Protein AF-A0A1J3H3X6-F1 (afdb_monomer_lite)

Foldseek 3Di:
DDEAADQEDPDEDEDAEYEAEYAEYPDEYEYAEYEYEYAYHDDAYDYNDYEYHYADDDDDHDDDDDDHDYDDDDDDDDDDDDDDDDDDDDDDDDDPDDDDPDDPDPDDDPPPPDPDPDPDPDPDPPWDKDKDFDWFFPAADQVDRVPGPPTAGAFFFKKWKWADDPPDIFIWIDTAHRRRMDITTRPPDDCVRRNQQRMWMEGDAGHPPDPRGDGDCVCDNHPTRGDDDPDDDDD

Organism: Noccaea caerulescens (NCBI:txid107243)

Radius of gyration: 35.18 Å; chains: 1; bounding box: 81×84×66 Å

Secondary structure (DSSP, 8-state):
-EEEEES-B-S-EEEEEEEEEES-B-S-EEEEE--EEES-B-S-EEESS--EEES-B-S----SS--EE-----PPPPPP---PPPP---PPPPPP----------PPPPP----PPP----------EEEEE-EEEEE--SS-GGG-EEEEE-SS-EEEEEEEETTEEEEEEEE--TTSEEEEE-TT--HHHH-STTEEEEEEEPPTT-S--S---GGGTTT-EEP--------

Structure (mmCIF, N/CA/C/O backbone):
data_AF-A0A1J3H3X6-F1
#
_entry.id   AF-A0A1J3H3X6-F1
#
loop_
_atom_site.group_PDB
_atom_site.id
_atom_site.type_symbol
_atom_site.label_atom_id
_atom_site.label_alt_id
_atom_site.label_comp_id
_atom_site.label_asym_id
_atom_site.label_entity_id
_atom_site.label_seq_id
_atom_site.pdbx_PDB_ins_code
_atom_site.Cartn_x
_atom_site.Cartn_y
_atom_site.Cartn_z
_atom_site.occupancy
_atom_site.B_iso_or_equiv
_atom_site.auth_seq_id
_atom_site.auth_comp_id
_atom_site.auth_asym_id
_atom_site.auth_atom_id
_atom_site.pdbx_PDB_model_num
ATOM 1 N N . SER A 1 1 ? 50.709 -0.608 -14.244 1.00 48.34 1 SER A N 1
ATOM 2 C CA . SER A 1 1 ? 50.579 -1.952 -13.659 1.00 48.34 1 SER A CA 1
ATOM 3 C C . SER A 1 1 ? 49.621 -1.876 -12.488 1.00 48.34 1 SER A C 1
ATOM 5 O O . SER A 1 1 ? 49.938 -1.183 -11.530 1.00 48.34 1 SER A O 1
ATOM 7 N N . GLY A 1 2 ? 48.425 -2.454 -12.612 1.00 52.91 2 GLY A N 1
ATOM 8 C CA . GLY A 1 2 ? 47.445 -2.522 -11.523 1.00 52.91 2 GLY A CA 1
ATOM 9 C C . GLY A 1 2 ? 47.333 -3.954 -11.009 1.00 52.91 2 GLY A C 1
ATOM 10 O O . GLY A 1 2 ? 47.191 -4.872 -11.814 1.00 52.91 2 GLY A O 1
ATOM 11 N N . GLU A 1 3 ? 47.416 -4.143 -9.696 1.00 53.66 3 GLU A N 1
ATOM 12 C CA . GLU A 1 3 ? 47.204 -5.432 -9.035 1.00 53.66 3 GLU A CA 1
ATOM 13 C C . GLU A 1 3 ? 45.848 -5.395 -8.326 1.00 53.66 3 GLU A C 1
ATOM 15 O O . GLU A 1 3 ? 45.557 -4.455 -7.582 1.00 53.66 3 GLU A O 1
ATOM 20 N N . ILE A 1 4 ? 44.989 -6.379 -8.600 1.00 58.84 4 ILE A N 1
ATOM 21 C CA . ILE A 1 4 ? 43.640 -6.444 -8.032 1.00 58.84 4 ILE A CA 1
ATOM 22 C C . ILE A 1 4 ? 43.502 -7.762 -7.275 1.00 58.84 4 ILE A C 1
ATOM 24 O O . ILE A 1 4 ? 43.351 -8.830 -7.870 1.00 58.84 4 ILE A O 1
ATOM 28 N N . SER A 1 5 ? 43.530 -7.663 -5.945 1.00 65.12 5 SER A N 1
ATOM 29 C CA . SER A 1 5 ? 43.351 -8.779 -5.016 1.00 65.12 5 SER A CA 1
ATOM 30 C C . SER A 1 5 ? 42.049 -8.590 -4.235 1.00 65.12 5 SER A C 1
ATOM 32 O O . SER A 1 5 ? 41.884 -7.598 -3.524 1.00 65.12 5 SER A O 1
ATOM 34 N N . SER A 1 6 ? 41.081 -9.494 -4.413 1.00 65.12 6 SER A N 1
ATOM 35 C CA . SER A 1 6 ? 39.779 -9.417 -3.731 1.00 65.12 6 SER A CA 1
ATOM 36 C C . SER A 1 6 ? 39.149 -10.792 -3.531 1.00 65.12 6 SER A C 1
ATOM 38 O O . SER A 1 6 ? 39.113 -11.607 -4.450 1.00 65.12 6 SER A O 1
ATOM 40 N N . SER A 1 7 ? 38.559 -11.039 -2.359 1.00 62.84 7 SER A N 1
ATOM 41 C CA . SER A 1 7 ? 37.881 -12.306 -2.044 1.00 62.84 7 SER A CA 1
ATOM 42 C C . SER A 1 7 ? 36.654 -12.574 -2.926 1.00 62.84 7 SER A C 1
ATOM 44 O O . SER A 1 7 ? 36.308 -13.728 -3.173 1.00 62.84 7 SER A O 1
ATOM 46 N N . THR A 1 8 ? 35.975 -11.533 -3.423 1.00 59.03 8 THR A N 1
ATOM 47 C CA . THR A 1 8 ? 34.832 -11.669 -4.343 1.00 59.03 8 THR A CA 1
ATOM 48 C C . THR A 1 8 ? 34.711 -10.427 -5.219 1.00 59.03 8 THR A C 1
ATOM 50 O O . THR A 1 8 ? 34.610 -9.309 -4.711 1.00 59.03 8 THR A O 1
ATOM 53 N N . ILE A 1 9 ? 34.674 -10.610 -6.538 1.00 61.56 9 ILE A N 1
ATOM 54 C CA . ILE A 1 9 ? 34.481 -9.511 -7.492 1.00 61.56 9 ILE A CA 1
ATOM 55 C C . ILE A 1 9 ? 33.029 -9.536 -7.988 1.00 61.56 9 ILE A C 1
ATOM 57 O O . ILE A 1 9 ? 32.613 -10.463 -8.682 1.00 61.56 9 ILE A O 1
ATOM 61 N N . LEU A 1 10 ? 32.253 -8.515 -7.598 1.00 58.06 10 LEU A N 1
ATOM 62 C CA . LEU A 1 10 ? 30.814 -8.376 -7.890 1.00 58.06 10 LEU A CA 1
ATOM 63 C C . LEU A 1 10 ? 30.487 -7.327 -8.971 1.00 58.06 10 LEU A C 1
ATOM 65 O O . LEU A 1 10 ? 29.317 -7.054 -9.233 1.00 58.06 10 LEU A O 1
ATOM 69 N N . LEU A 1 11 ? 31.499 -6.740 -9.607 1.00 57.25 11 LEU A N 1
ATOM 70 C CA . LEU A 1 11 ? 31.338 -5.736 -10.658 1.00 57.25 11 LEU A CA 1
ATOM 71 C C . LEU A 1 11 ? 32.110 -6.162 -11.906 1.00 57.25 11 LEU A C 1
ATOM 73 O O . LEU A 1 11 ? 33.175 -6.769 -11.807 1.00 57.25 11 LEU A O 1
ATOM 77 N N . SER A 1 12 ? 31.570 -5.829 -13.077 1.00 55.84 12 SER A N 1
ATOM 78 C CA . SER A 1 12 ? 32.240 -6.015 -14.363 1.00 55.84 12 SER A CA 1
ATOM 79 C C . SER A 1 12 ? 33.491 -5.141 -14.413 1.00 55.84 12 SER A C 1
ATOM 81 O O . SER A 1 12 ? 33.394 -3.914 -14.345 1.00 55.84 12 SER A O 1
ATOM 83 N N . LEU A 1 13 ? 34.653 -5.782 -14.514 1.00 60.91 13 LEU A N 1
ATOM 84 C CA . LEU A 1 13 ? 35.953 -5.126 -14.576 1.00 60.91 13 LEU A CA 1
ATOM 85 C C . LEU A 1 13 ? 36.501 -5.208 -16.002 1.00 60.91 13 LEU A C 1
ATOM 87 O O . LEU A 1 13 ? 36.412 -6.241 -16.664 1.00 60.91 13 LEU A O 1
ATOM 91 N N . SER A 1 14 ? 37.087 -4.113 -16.473 1.00 58.12 14 SER A N 1
ATOM 92 C CA . SER A 1 14 ? 37.824 -4.068 -17.734 1.00 58.12 14 SER A CA 1
ATOM 93 C C . SER A 1 14 ? 39.193 -3.483 -17.440 1.00 58.12 14 SER A C 1
ATOM 95 O O . SER A 1 14 ? 39.294 -2.328 -17.030 1.00 58.12 14 SER A O 1
ATOM 97 N N . THR A 1 15 ? 40.237 -4.293 -17.594 1.00 58.31 15 THR A N 1
ATOM 98 C CA . THR A 1 15 ? 41.617 -3.860 -17.356 1.00 58.31 15 THR A CA 1
ATOM 99 C C . THR A 1 15 ? 42.477 -4.158 -18.575 1.00 58.31 15 THR A C 1
ATOM 101 O O . THR A 1 15 ? 42.387 -5.224 -19.184 1.00 58.31 15 THR A O 1
ATOM 104 N N . SER A 1 16 ? 43.298 -3.190 -18.976 1.00 52.94 16 SER A N 1
ATOM 105 C CA . SER A 1 16 ? 44.181 -3.333 -20.134 1.00 52.94 16 SER A CA 1
ATOM 106 C C . SER A 1 16 ? 45.429 -4.156 -19.808 1.00 52.94 16 SER A C 1
ATOM 108 O O . SER A 1 16 ? 45.897 -4.876 -20.689 1.00 52.94 16 SER A O 1
ATOM 110 N N . SER A 1 17 ? 45.925 -4.088 -18.563 1.00 57.00 17 SER A N 1
ATOM 111 C CA . SER A 1 17 ? 47.092 -4.831 -18.062 1.00 57.00 17 SER A CA 1
ATOM 112 C C . SER A 1 17 ? 47.066 -4.972 -16.529 1.00 57.00 17 SER A C 1
ATOM 114 O O . SER A 1 17 ? 46.948 -3.972 -15.812 1.00 57.00 17 SER A O 1
ATOM 116 N N . GLY A 1 18 ? 47.176 -6.197 -16.001 1.00 59.78 18 GLY A N 1
ATOM 117 C CA . GLY A 1 18 ? 47.228 -6.415 -14.547 1.00 59.78 18 GLY A CA 1
ATOM 118 C C . GLY A 1 18 ? 47.116 -7.869 -14.087 1.00 59.78 18 GLY A C 1
ATOM 119 O O . GLY A 1 18 ? 46.710 -8.744 -14.852 1.00 59.78 18 GLY A O 1
ATOM 120 N N . GLU A 1 19 ? 47.468 -8.115 -12.825 1.00 58.47 19 GLU A N 1
ATOM 121 C CA . GLU A 1 19 ? 47.244 -9.401 -12.155 1.00 58.47 19 GLU A CA 1
ATOM 122 C C . GLU A 1 19 ? 45.921 -9.367 -11.383 1.00 58.47 19 GLU A C 1
ATOM 124 O O . GLU A 1 19 ? 45.640 -8.414 -10.648 1.00 58.47 19 GLU A O 1
ATOM 129 N N . VAL A 1 20 ? 45.095 -10.402 -11.570 1.00 60.19 20 VAL A N 1
ATOM 130 C CA . VAL A 1 20 ? 43.800 -10.543 -10.891 1.00 60.19 20 VAL A CA 1
ATOM 131 C C . VAL A 1 20 ? 43.805 -11.827 -10.069 1.00 60.19 20 VAL A C 1
ATOM 133 O O . VAL A 1 20 ? 43.859 -12.930 -10.619 1.00 60.19 20 VAL A O 1
ATOM 136 N N . SER A 1 21 ? 43.719 -11.678 -8.747 1.00 65.94 21 SER A N 1
ATOM 137 C CA . SER A 1 21 ? 43.648 -12.789 -7.794 1.00 65.94 21 SER A CA 1
ATOM 138 C C . SER A 1 21 ? 42.326 -12.733 -7.030 1.00 65.94 21 SER A C 1
ATOM 140 O O . SER A 1 21 ? 42.050 -11.761 -6.319 1.00 65.94 21 SER A O 1
ATOM 142 N N . SER A 1 22 ? 41.467 -13.745 -7.205 1.00 67.38 22 SER A N 1
ATOM 143 C CA . SER A 1 22 ? 40.165 -13.777 -6.526 1.00 67.38 22 SER A CA 1
ATOM 144 C C . SER A 1 22 ? 39.647 -15.177 -6.231 1.00 67.38 22 SER A C 1
ATOM 146 O O . SER A 1 22 ? 39.717 -16.065 -7.072 1.00 67.38 22 SER A O 1
ATOM 148 N N . SER A 1 23 ? 39.036 -15.379 -5.062 1.00 63.19 23 SER A N 1
ATOM 149 C CA . SER A 1 23 ? 38.451 -16.673 -4.684 1.00 63.19 23 SER A CA 1
ATOM 150 C C . SER A 1 23 ? 37.190 -17.022 -5.486 1.00 63.19 23 SER A C 1
ATOM 152 O O . SER A 1 23 ? 36.890 -18.201 -5.668 1.00 63.19 23 SER A O 1
ATOM 154 N N . SER A 1 24 ? 36.432 -16.032 -5.970 1.00 55.66 24 SER A N 1
ATOM 155 C CA . SER A 1 24 ? 35.198 -16.260 -6.739 1.00 55.66 24 SER A CA 1
ATOM 156 C C . SER A 1 24 ? 34.936 -15.135 -7.742 1.00 55.66 24 SER A C 1
ATOM 158 O O . SER A 1 24 ? 34.738 -13.978 -7.356 1.00 55.66 24 SER A O 1
ATOM 160 N N . LEU A 1 25 ? 34.881 -15.493 -9.028 1.00 62.09 25 LEU A N 1
ATOM 161 C CA . LEU A 1 25 ? 34.544 -14.599 -10.139 1.00 62.09 25 LEU A CA 1
ATOM 162 C C . LEU A 1 25 ? 33.115 -14.876 -10.620 1.00 62.09 25 LEU A C 1
ATOM 164 O O . LEU A 1 25 ? 32.829 -15.883 -11.272 1.00 62.09 25 LEU A O 1
ATOM 168 N N . LEU A 1 26 ? 32.217 -13.956 -10.262 1.00 59.88 26 LEU A N 1
ATOM 169 C CA . LEU A 1 26 ? 30.771 -14.040 -10.494 1.00 59.88 26 LEU A CA 1
ATOM 170 C C . LEU A 1 26 ? 30.276 -13.115 -11.613 1.00 59.88 26 LEU A C 1
ATOM 172 O O . LEU A 1 26 ? 29.065 -13.013 -11.791 1.00 59.88 26 LEU A O 1
ATOM 176 N N . LEU A 1 27 ? 31.166 -12.432 -12.348 1.00 65.38 27 LEU A N 1
ATOM 177 C CA . LEU A 1 27 ? 30.851 -11.542 -13.482 1.00 65.38 27 LEU A CA 1
ATOM 178 C C . LEU A 1 27 ? 31.849 -11.731 -14.642 1.00 65.38 27 LEU A C 1
ATOM 180 O O . LEU A 1 27 ? 32.952 -12.224 -14.400 1.00 65.38 27 LEU A O 1
ATOM 184 N N . PRO A 1 28 ? 31.487 -11.358 -15.891 1.00 58.84 28 PRO A N 1
ATOM 185 C CA . PRO A 1 28 ? 32.408 -11.404 -17.024 1.00 58.84 28 PRO A CA 1
ATOM 186 C C . PRO A 1 28 ? 33.582 -10.438 -16.819 1.00 58.84 28 PRO A C 1
ATOM 188 O O . PRO A 1 28 ? 33.394 -9.296 -16.388 1.00 58.84 28 PRO A O 1
ATOM 191 N N . LEU A 1 29 ? 34.786 -10.907 -17.144 1.00 61.81 29 LEU A N 1
ATOM 192 C CA . LEU A 1 29 ? 36.041 -10.166 -17.029 1.00 61.81 29 LEU A CA 1
ATOM 193 C C . LEU A 1 29 ? 36.743 -10.154 -18.393 1.00 61.81 29 LEU A C 1
ATOM 195 O O . LEU A 1 29 ? 36.919 -11.208 -19.012 1.00 61.81 29 LEU A O 1
ATOM 199 N N . THR A 1 30 ? 37.147 -8.961 -18.833 1.00 58.88 30 THR A N 1
ATOM 200 C CA . THR A 1 30 ? 37.862 -8.746 -20.099 1.00 58.88 30 THR A CA 1
ATOM 201 C C . THR A 1 30 ? 39.238 -8.159 -19.804 1.00 58.88 30 THR A C 1
ATOM 203 O O . THR A 1 30 ? 39.330 -7.051 -19.262 1.00 58.88 30 THR A O 1
ATOM 206 N N . THR A 1 31 ? 40.293 -8.884 -20.181 1.00 59.50 31 THR A N 1
ATOM 207 C CA . THR A 1 31 ? 41.689 -8.474 -19.953 1.00 59.50 31 THR A CA 1
ATOM 208 C C . THR A 1 31 ? 42.524 -8.698 -21.211 1.00 59.50 31 THR A C 1
ATOM 210 O O . THR A 1 31 ? 42.443 -9.765 -21.809 1.00 59.50 31 THR A O 1
ATOM 213 N N . SER A 1 32 ? 43.341 -7.719 -21.625 1.00 54.59 32 SER A N 1
ATOM 214 C CA . SER A 1 32 ? 44.165 -7.873 -22.842 1.00 54.59 32 SER A CA 1
ATOM 215 C C . SER A 1 32 ? 45.478 -8.640 -22.594 1.00 54.59 32 SER A C 1
ATOM 217 O O . SER A 1 32 ? 45.895 -9.462 -23.414 1.00 54.59 32 SER A O 1
ATOM 219 N N . THR A 1 33 ? 46.105 -8.401 -21.436 1.00 55.69 33 THR A N 1
ATOM 220 C CA . THR A 1 33 ? 47.372 -9.008 -21.001 1.00 55.69 33 THR A CA 1
ATOM 221 C C . THR A 1 33 ? 47.378 -9.158 -19.472 1.00 55.69 33 THR A C 1
ATOM 223 O O . THR A 1 33 ? 47.186 -8.175 -18.754 1.00 55.69 33 THR A O 1
ATOM 226 N N . GLY A 1 34 ? 47.554 -10.372 -18.935 1.00 58.72 34 GLY A N 1
ATOM 227 C CA . GLY A 1 34 ? 47.602 -10.553 -17.475 1.00 58.72 34 GLY A CA 1
ATOM 228 C C . GLY A 1 34 ? 47.487 -11.992 -16.973 1.00 58.72 34 GLY A C 1
ATOM 229 O O . GLY A 1 34 ? 47.085 -12.892 -17.710 1.00 58.72 34 GLY A O 1
ATOM 230 N N . LYS A 1 35 ? 47.838 -12.200 -15.700 1.00 58.50 35 LYS A N 1
ATOM 231 C CA . LYS A 1 35 ? 47.715 -13.484 -14.995 1.00 58.50 35 LYS A CA 1
ATOM 232 C C . LYS A 1 35 ? 46.437 -13.492 -14.161 1.00 58.50 35 LYS A C 1
ATOM 234 O O . LYS A 1 35 ? 46.188 -12.550 -13.404 1.00 58.50 35 LYS A O 1
ATOM 239 N N . VAL A 1 36 ? 45.626 -14.541 -14.304 1.00 58.59 36 VAL A N 1
ATOM 240 C CA . VAL A 1 36 ? 44.363 -14.691 -13.563 1.00 58.59 36 VAL A CA 1
ATOM 241 C C . VAL A 1 36 ? 44.412 -15.964 -12.726 1.00 58.59 36 VAL A C 1
ATOM 243 O O . VAL A 1 36 ? 44.569 -17.064 -13.259 1.00 58.59 36 VAL A O 1
ATOM 246 N N . SER A 1 37 ? 44.274 -15.810 -11.409 1.00 60.03 37 SER A N 1
ATOM 247 C CA . SER A 1 37 ? 44.245 -16.917 -10.449 1.00 60.03 37 SER A CA 1
ATOM 248 C C . SER A 1 37 ? 42.910 -16.916 -9.709 1.00 60.03 37 SER A C 1
ATOM 250 O O . SER A 1 37 ? 42.596 -15.956 -8.997 1.00 60.03 37 SER A O 1
ATOM 252 N N . SER A 1 38 ? 42.094 -17.959 -9.904 1.00 61.81 38 SER A N 1
ATOM 253 C CA . SER A 1 38 ? 40.788 -18.052 -9.242 1.00 61.81 38 SER A CA 1
ATOM 254 C C . SER A 1 38 ? 40.311 -19.471 -8.956 1.00 61.81 38 SER A C 1
ATOM 256 O O . SER A 1 38 ? 40.446 -20.369 -9.778 1.00 61.81 38 SER A O 1
ATOM 258 N N . THR A 1 39 ? 39.689 -19.681 -7.795 1.00 59.53 39 THR A N 1
ATOM 259 C CA . THR A 1 39 ? 39.173 -20.996 -7.378 1.00 59.53 39 THR A CA 1
ATOM 260 C C . THR A 1 39 ? 37.897 -21.396 -8.133 1.00 59.53 39 THR A C 1
ATOM 262 O O . THR A 1 39 ? 37.630 -22.585 -8.334 1.00 59.53 39 THR A O 1
ATOM 265 N N . THR A 1 40 ? 37.082 -20.425 -8.562 1.00 53.50 40 THR A N 1
ATOM 266 C CA . THR A 1 40 ? 35.784 -20.663 -9.216 1.00 53.50 40 THR A CA 1
ATOM 267 C C . THR A 1 40 ? 35.442 -19.530 -10.184 1.00 53.50 40 THR A C 1
ATOM 269 O O . THR A 1 40 ? 35.284 -18.379 -9.769 1.00 53.50 40 THR A O 1
ATOM 272 N N . ILE A 1 41 ? 35.277 -19.871 -11.466 1.00 59.78 41 ILE A N 1
ATOM 273 C CA . ILE A 1 41 ? 34.860 -18.950 -12.533 1.00 59.78 41 ILE A CA 1
ATOM 274 C C . ILE A 1 41 ? 33.487 -19.397 -13.044 1.00 59.78 41 ILE A C 1
ATOM 276 O O . ILE A 1 41 ? 33.349 -20.503 -13.568 1.00 59.78 41 ILE A O 1
ATOM 280 N N . LEU A 1 42 ? 32.466 -18.549 -12.887 1.00 55.34 42 LEU A N 1
ATOM 281 C CA . LEU A 1 42 ? 31.074 -18.891 -13.226 1.00 55.34 42 LEU A CA 1
ATOM 282 C C . LEU A 1 42 ? 30.549 -18.229 -14.510 1.00 55.34 42 LEU A C 1
ATOM 284 O O . LEU A 1 42 ? 29.433 -18.525 -14.930 1.00 55.34 42 LEU A O 1
ATOM 288 N N . LEU A 1 43 ? 31.326 -17.348 -15.147 1.00 57.88 43 LEU A N 1
ATOM 289 C CA . LEU A 1 43 ? 30.906 -16.567 -16.318 1.00 57.88 43 LEU A CA 1
ATOM 290 C C . LEU A 1 43 ? 32.001 -16.489 -17.391 1.00 57.88 43 LEU A C 1
ATOM 292 O O . LEU A 1 43 ? 33.163 -16.768 -17.090 1.00 57.88 43 LEU A O 1
ATOM 296 N N . PRO A 1 44 ? 31.644 -16.141 -18.647 1.00 54.06 44 PRO A N 1
ATOM 297 C CA . PRO A 1 44 ? 32.584 -16.126 -19.761 1.00 54.06 44 PRO A CA 1
ATOM 298 C C . PRO A 1 44 ? 33.730 -15.141 -19.514 1.00 54.06 44 PRO A C 1
ATOM 300 O O . PRO A 1 44 ? 33.515 -13.973 -19.183 1.00 54.06 44 PRO A O 1
ATOM 303 N N . PHE A 1 45 ? 34.948 -15.636 -19.703 1.00 57.75 45 PHE A N 1
ATOM 304 C CA . PHE A 1 45 ? 36.190 -14.879 -19.634 1.00 57.75 45 PHE A CA 1
ATOM 305 C C . PHE A 1 45 ? 36.763 -14.738 -21.048 1.00 57.75 45 PHE A C 1
ATOM 307 O O . PHE A 1 45 ? 36.771 -15.704 -21.811 1.00 57.75 45 PHE A O 1
ATOM 314 N N . SER A 1 46 ? 37.224 -13.544 -21.419 1.00 52.12 46 SER A N 1
ATOM 315 C CA . SER A 1 46 ? 37.881 -13.300 -22.709 1.00 52.12 46 SER A CA 1
ATOM 316 C C . SER A 1 46 ? 39.231 -12.636 -22.476 1.00 52.12 46 SER A C 1
ATOM 318 O O . SER A 1 46 ? 39.299 -11.531 -21.934 1.00 52.12 46 SER A O 1
ATOM 320 N N . SER A 1 47 ? 40.298 -13.324 -22.887 1.00 54.81 47 SER A N 1
ATOM 321 C CA . SER A 1 47 ? 41.671 -12.826 -22.826 1.00 54.81 47 SER A CA 1
ATOM 322 C C . SER A 1 47 ? 42.393 -13.061 -24.143 1.00 54.81 47 SER A C 1
ATOM 324 O O . SER A 1 47 ? 42.248 -14.122 -24.748 1.00 54.81 47 SER A O 1
ATOM 326 N N . SER A 1 48 ? 43.163 -12.062 -24.580 1.00 49.72 48 SER A N 1
ATOM 327 C CA . SER A 1 48 ? 43.988 -12.139 -25.790 1.00 49.72 48 SER A CA 1
ATOM 328 C C . SER A 1 48 ? 45.378 -12.732 -25.548 1.00 49.72 48 SER A C 1
ATOM 330 O O . SER A 1 48 ? 45.981 -13.216 -26.499 1.00 49.72 48 SER A O 1
ATOM 332 N N . SER A 1 49 ? 45.896 -12.708 -24.312 1.00 53.16 49 SER A N 1
ATOM 333 C CA . SER A 1 49 ? 47.154 -13.376 -23.930 1.00 53.16 49 SER A CA 1
ATOM 334 C C . SER A 1 49 ? 47.338 -13.402 -22.402 1.00 53.16 49 SER A C 1
ATOM 336 O O . SER A 1 49 ? 47.230 -12.370 -21.738 1.00 53.16 49 SER A O 1
ATOM 338 N N . GLY A 1 50 ? 47.601 -14.578 -21.818 1.00 53.62 50 GLY A N 1
ATOM 339 C CA . GLY A 1 50 ? 47.818 -14.717 -20.371 1.00 53.62 50 GLY A CA 1
ATOM 340 C C . GLY A 1 50 ? 47.770 -16.156 -19.849 1.00 53.62 50 GLY A C 1
ATOM 341 O O . GLY A 1 50 ? 47.295 -17.060 -20.535 1.00 53.62 50 GLY A O 1
ATOM 342 N N . GLU A 1 51 ? 48.262 -16.364 -18.626 1.00 54.75 51 GLU A N 1
ATOM 343 C CA . GLU A 1 51 ? 48.161 -17.640 -17.903 1.00 54.75 51 GLU A CA 1
ATOM 344 C C . GLU A 1 51 ? 46.934 -17.638 -16.982 1.00 54.75 51 GLU A C 1
ATOM 346 O O . GLU A 1 51 ? 46.730 -16.704 -16.198 1.00 54.75 51 GLU A O 1
ATOM 351 N N . ILE A 1 52 ? 46.130 -18.701 -17.065 1.00 57.03 52 ILE A N 1
ATOM 352 C CA . ILE A 1 52 ? 44.925 -18.896 -16.255 1.00 57.03 52 ILE A CA 1
ATOM 353 C C . ILE A 1 52 ? 45.145 -20.126 -15.374 1.00 57.03 52 ILE A C 1
ATOM 355 O O . ILE A 1 52 ? 45.379 -21.221 -15.887 1.00 57.03 52 ILE A O 1
ATOM 359 N N . SER A 1 53 ? 45.053 -19.954 -14.056 1.00 54.28 53 SER A N 1
ATOM 360 C CA . SER A 1 53 ? 45.098 -21.054 -13.087 1.00 54.28 53 SER A CA 1
ATOM 361 C C . SER A 1 53 ? 43.767 -21.109 -12.342 1.00 54.28 53 SER A C 1
ATOM 363 O O . SER A 1 53 ? 43.385 -20.147 -11.666 1.00 54.28 53 SER A O 1
ATOM 365 N N . SER A 1 54 ? 43.003 -22.192 -12.516 1.00 57.38 54 SER A N 1
ATOM 366 C CA . SER A 1 54 ? 41.694 -22.339 -11.869 1.00 57.38 54 SER A CA 1
ATOM 367 C C . SER A 1 54 ? 41.337 -23.777 -11.523 1.00 57.38 54 SER A C 1
ATOM 369 O O . SER A 1 54 ? 41.582 -24.692 -12.304 1.00 57.38 54 SER A O 1
ATOM 371 N N . SER A 1 55 ? 40.700 -23.960 -10.362 1.00 52.38 55 SER A N 1
ATOM 372 C CA . SER A 1 55 ? 40.295 -25.279 -9.851 1.00 52.38 55 SER A CA 1
ATOM 373 C C . SER A 1 55 ? 38.958 -25.775 -10.416 1.00 52.38 55 SER A C 1
ATOM 375 O O . SER A 1 55 ? 38.701 -26.974 -10.395 1.00 52.38 55 SER A O 1
ATOM 377 N N . SER A 1 56 ? 38.105 -24.874 -10.926 1.00 47.56 56 SER A N 1
ATOM 378 C CA . SER A 1 56 ? 36.766 -25.209 -11.442 1.00 47.56 56 SER A CA 1
ATOM 379 C C . SER A 1 56 ? 36.389 -24.290 -12.616 1.00 47.56 56 SER A C 1
ATOM 381 O O . SER A 1 56 ? 36.169 -23.095 -12.413 1.00 47.56 56 SER A O 1
ATOM 383 N N . LEU A 1 57 ? 36.306 -24.838 -13.833 1.00 54.84 57 LEU A N 1
ATOM 384 C CA . LEU A 1 57 ? 35.836 -24.155 -15.050 1.00 54.84 57 LEU A CA 1
ATOM 385 C C . LEU A 1 57 ? 34.524 -24.803 -15.508 1.00 54.84 57 LEU A C 1
ATOM 387 O O . LEU A 1 57 ? 34.497 -26.009 -15.740 1.00 54.84 57 LEU A O 1
ATOM 391 N N . LEU A 1 58 ? 33.445 -24.024 -15.640 1.00 48.41 58 LEU A N 1
ATOM 392 C CA . LEU A 1 58 ? 32.126 -24.551 -16.033 1.00 48.41 58 LEU A CA 1
ATOM 393 C C . LEU A 1 58 ? 31.659 -24.175 -17.450 1.00 48.41 58 LEU A C 1
ATOM 395 O O . LEU A 1 58 ? 30.586 -24.621 -17.848 1.00 48.41 58 LEU A O 1
ATOM 399 N N . LEU A 1 59 ? 32.430 -23.423 -18.245 1.00 51.25 59 LEU A N 1
ATOM 400 C CA . LEU A 1 59 ? 32.046 -23.089 -19.626 1.00 51.25 59 LEU A CA 1
ATOM 401 C C . LEU A 1 59 ? 33.205 -23.179 -20.632 1.00 51.25 59 LEU A C 1
ATOM 403 O O . LEU A 1 59 ? 34.366 -22.956 -20.294 1.00 51.25 59 LEU A O 1
ATOM 407 N N . GLN A 1 60 ? 32.845 -23.481 -21.885 1.00 47.38 60 GLN A N 1
ATOM 408 C CA . GLN A 1 60 ? 33.735 -23.546 -23.049 1.00 47.38 60 GLN A CA 1
ATOM 409 C C . GLN A 1 60 ? 34.335 -22.173 -23.383 1.00 47.38 60 GLN A C 1
ATOM 411 O O . GLN A 1 60 ? 33.618 -21.176 -23.478 1.00 47.38 60 GLN A O 1
ATOM 416 N N . LEU A 1 61 ? 35.653 -22.148 -23.599 1.00 49.00 61 LEU A N 1
ATOM 417 C CA . LEU A 1 61 ? 36.445 -20.951 -23.876 1.00 49.00 61 LEU A CA 1
ATOM 418 C C . LEU A 1 61 ? 37.009 -21.005 -25.311 1.00 49.00 61 LEU A C 1
ATOM 420 O O . LEU A 1 61 ? 37.670 -21.987 -25.649 1.00 49.00 61 LEU A O 1
ATOM 424 N N . PRO A 1 62 ? 36.834 -19.973 -26.155 1.00 41.91 62 PRO A N 1
ATOM 425 C CA . PRO A 1 62 ? 37.633 -19.818 -27.366 1.00 41.91 62 PRO A CA 1
ATOM 426 C C . PRO A 1 62 ? 38.998 -19.233 -26.973 1.00 41.91 62 PRO A C 1
ATOM 428 O O . PRO A 1 62 ? 39.082 -18.077 -26.568 1.00 41.91 62 PRO A O 1
ATOM 431 N N . THR A 1 63 ? 40.068 -20.032 -27.023 1.00 42.19 63 THR A N 1
ATOM 432 C CA . THR A 1 63 ? 41.430 -19.563 -26.698 1.00 42.19 63 THR A CA 1
ATOM 433 C C . THR A 1 63 ? 42.350 -19.736 -27.901 1.00 42.19 63 THR A C 1
ATOM 435 O O . THR A 1 63 ? 42.534 -20.846 -28.393 1.00 42.19 63 THR A O 1
ATOM 438 N N . THR A 1 64 ? 42.951 -18.638 -28.352 1.00 46.38 64 THR A N 1
ATOM 439 C CA . THR A 1 64 ? 43.995 -18.617 -29.379 1.00 46.38 64 THR A CA 1
ATOM 440 C C . THR A 1 64 ? 45.314 -18.412 -28.636 1.00 46.38 64 THR A C 1
ATOM 442 O O . THR A 1 64 ? 45.652 -17.290 -28.293 1.00 46.38 64 THR A O 1
ATOM 445 N N . THR A 1 65 ? 46.027 -19.493 -28.314 1.00 46.03 65 THR A N 1
ATOM 446 C CA . THR A 1 65 ? 47.386 -19.473 -27.721 1.00 46.03 65 THR A CA 1
ATOM 447 C C . THR A 1 65 ? 47.472 -19.165 -26.211 1.00 46.03 65 THR A C 1
ATOM 449 O O . THR A 1 65 ? 47.702 -18.036 -25.788 1.00 46.03 65 THR A O 1
ATOM 452 N N . GLY A 1 66 ? 47.386 -20.208 -25.374 1.00 49.09 66 GLY A N 1
ATOM 453 C CA . GLY A 1 66 ? 47.723 -20.154 -23.942 1.00 49.09 66 GLY A CA 1
ATOM 454 C C . GLY A 1 66 ? 47.778 -21.549 -23.307 1.00 49.09 66 GLY A C 1
ATOM 455 O O . GLY A 1 66 ? 47.002 -22.427 -23.683 1.00 49.09 66 GLY A O 1
ATOM 456 N N . LYS A 1 67 ? 48.712 -21.782 -22.371 1.00 41.88 67 LYS A N 1
ATOM 457 C CA . LYS A 1 67 ? 48.824 -23.048 -21.623 1.00 41.88 67 LYS A CA 1
ATOM 458 C C . LYS A 1 67 ? 47.785 -23.070 -20.497 1.00 41.88 67 LYS A C 1
ATOM 460 O O . LYS A 1 67 ? 47.779 -22.182 -19.650 1.00 41.88 67 LYS A O 1
ATOM 465 N N . ILE A 1 68 ? 46.924 -24.086 -20.492 1.00 49.00 68 ILE A N 1
ATOM 466 C CA . ILE A 1 68 ? 45.880 -24.298 -19.481 1.00 49.00 68 ILE A CA 1
ATOM 467 C C . ILE A 1 68 ? 46.309 -25.480 -18.606 1.00 49.00 68 ILE A C 1
ATOM 469 O O . ILE A 1 68 ? 46.416 -26.599 -19.104 1.00 49.00 68 ILE A O 1
ATOM 473 N N . SER A 1 69 ? 46.523 -25.251 -17.310 1.00 43.94 69 SER A N 1
ATOM 474 C CA . SER A 1 69 ? 46.727 -26.323 -16.326 1.00 43.94 69 SER A CA 1
ATOM 475 C C . SER A 1 69 ? 45.431 -26.516 -15.540 1.00 43.94 69 SER A C 1
ATOM 477 O O . SER A 1 69 ? 45.075 -25.678 -14.717 1.00 43.94 69 SER A O 1
ATOM 479 N N . THR A 1 70 ? 44.699 -27.596 -15.818 1.00 41.19 70 THR A N 1
ATOM 480 C CA . THR A 1 70 ? 43.452 -27.959 -15.121 1.00 41.19 70 THR A CA 1
ATOM 481 C C . THR A 1 70 ? 43.638 -29.288 -14.394 1.00 41.19 70 THR A C 1
ATOM 483 O O . THR A 1 70 ? 43.964 -30.299 -15.008 1.00 41.19 70 THR A O 1
ATOM 486 N N . THR A 1 71 ? 43.432 -29.299 -13.075 1.00 43.09 71 THR A N 1
ATOM 487 C CA . THR A 1 71 ? 43.438 -30.527 -12.264 1.00 43.09 71 THR A CA 1
ATOM 488 C C . THR A 1 71 ? 41.993 -30.972 -12.054 1.00 43.09 71 THR A C 1
ATOM 490 O O . THR A 1 71 ? 41.318 -30.515 -11.135 1.00 43.09 71 THR A O 1
ATOM 493 N N . THR A 1 72 ? 41.481 -31.830 -12.937 1.00 38.66 72 THR A N 1
ATOM 494 C CA . THR A 1 72 ? 40.127 -32.395 -12.828 1.00 38.66 72 THR A CA 1
ATOM 495 C C . THR A 1 72 ? 40.110 -33.532 -11.804 1.00 38.66 72 THR A C 1
ATOM 497 O O . THR A 1 72 ? 40.629 -34.613 -12.071 1.00 38.66 72 THR A O 1
ATOM 500 N N . ILE A 1 73 ? 39.482 -33.325 -10.641 1.00 44.91 73 ILE A N 1
ATOM 501 C CA . ILE A 1 73 ? 39.125 -34.425 -9.731 1.00 44.91 73 ILE A CA 1
ATOM 502 C C . ILE A 1 73 ? 37.782 -35.003 -10.196 1.00 44.91 73 ILE A C 1
ATOM 504 O O . ILE A 1 73 ? 36.727 -34.391 -10.031 1.00 44.91 73 ILE A O 1
ATOM 508 N N . LEU A 1 74 ? 37.837 -36.178 -10.825 1.00 37.78 74 LEU A N 1
ATOM 509 C CA . LEU A 1 74 ? 36.682 -36.932 -11.308 1.00 37.78 74 LEU A CA 1
ATOM 510 C C . LEU A 1 74 ? 35.922 -37.526 -10.107 1.00 37.78 74 LEU A C 1
ATOM 512 O O . LEU A 1 74 ? 36.457 -38.360 -9.380 1.00 37.78 74 LEU A O 1
ATOM 516 N N . SER A 1 75 ? 34.679 -37.095 -9.878 1.00 36.47 75 SER A N 1
ATOM 517 C CA . SER A 1 75 ? 33.795 -37.740 -8.896 1.00 36.47 75 SER A CA 1
ATOM 518 C C . SER A 1 75 ? 33.285 -39.082 -9.447 1.00 36.47 75 SER A C 1
ATOM 520 O O . SER A 1 75 ? 32.882 -39.126 -10.612 1.00 36.47 75 SER A O 1
ATOM 522 N N . PRO A 1 76 ? 33.284 -40.172 -8.657 1.00 50.44 76 PRO A N 1
ATOM 523 C CA . PRO A 1 76 ? 32.809 -41.476 -9.115 1.00 50.44 76 PRO A CA 1
ATOM 524 C C . PRO A 1 76 ? 31.277 -41.498 -9.313 1.00 50.44 76 PRO A C 1
ATOM 526 O O . PRO A 1 76 ? 30.558 -40.725 -8.671 1.00 50.44 76 PRO A O 1
ATOM 529 N N . PRO A 1 77 ? 30.759 -42.371 -10.198 1.00 49.88 77 PRO A N 1
ATOM 530 C CA . PRO A 1 77 ? 29.336 -42.433 -10.526 1.00 49.88 77 PRO A CA 1
ATOM 531 C C . PRO A 1 77 ? 28.481 -42.948 -9.350 1.00 49.88 77 PRO A C 1
ATOM 533 O O . PRO A 1 77 ? 28.958 -43.755 -8.548 1.00 49.88 77 PRO A O 1
ATOM 536 N N . PRO A 1 78 ? 27.207 -42.515 -9.239 1.00 54.47 78 PRO A N 1
ATOM 537 C CA . PRO A 1 78 ? 26.319 -42.956 -8.169 1.00 54.47 78 PRO A CA 1
ATOM 538 C C . PRO A 1 78 ? 25.960 -44.448 -8.313 1.00 54.47 78 PRO A C 1
ATOM 540 O O . PRO A 1 78 ? 25.780 -44.929 -9.436 1.00 54.47 78 PRO A O 1
ATOM 543 N N . PRO A 1 79 ? 25.820 -45.186 -7.196 1.00 59.22 79 PRO A N 1
ATOM 544 C CA . PRO A 1 79 ? 25.527 -46.614 -7.225 1.00 59.22 79 PRO A CA 1
ATOM 545 C C . PRO A 1 79 ? 24.121 -46.906 -7.788 1.00 59.22 79 PRO A C 1
ATOM 547 O O . PRO A 1 79 ? 23.198 -46.102 -7.608 1.00 59.22 79 PRO A O 1
ATOM 550 N N . PRO A 1 80 ? 23.929 -48.059 -8.457 1.00 47.84 80 PRO A N 1
ATOM 551 C CA . PRO A 1 80 ? 22.636 -48.454 -9.008 1.00 47.84 80 PRO A CA 1
ATOM 552 C C . PRO A 1 80 ? 21.590 -48.646 -7.900 1.00 47.84 80 PRO A C 1
ATOM 554 O O . PRO A 1 80 ? 21.879 -49.174 -6.827 1.00 47.84 80 PRO A O 1
ATOM 557 N N . LYS A 1 81 ? 20.349 -48.214 -8.163 1.00 47.41 81 LYS A N 1
ATOM 558 C CA . LYS A 1 81 ? 19.224 -48.387 -7.235 1.00 47.41 81 LYS A CA 1
ATOM 559 C C . LYS A 1 81 ? 18.837 -49.864 -7.153 1.00 47.41 81 LYS A C 1
ATOM 561 O O . LYS A 1 81 ? 18.239 -50.400 -8.082 1.00 47.41 81 LYS A O 1
ATOM 566 N N . THR A 1 82 ? 19.137 -50.495 -6.024 1.00 44.59 82 THR A N 1
ATOM 567 C CA . THR A 1 82 ? 18.622 -51.821 -5.670 1.00 44.59 82 THR A CA 1
ATOM 568 C C . THR A 1 82 ? 17.142 -51.699 -5.318 1.00 44.59 82 THR A C 1
ATOM 570 O O . THR A 1 82 ? 16.786 -51.090 -4.311 1.00 44.59 82 THR A O 1
ATOM 573 N N . TYR A 1 83 ? 16.268 -52.261 -6.150 1.00 54.50 83 TYR A N 1
ATOM 574 C CA . TYR A 1 83 ? 14.857 -52.421 -5.813 1.00 54.50 83 TYR A CA 1
ATOM 575 C C . TYR A 1 83 ? 14.705 -53.658 -4.925 1.00 54.50 83 TYR A C 1
ATOM 577 O O . TYR A 1 83 ? 14.971 -54.777 -5.360 1.00 54.50 83 TYR A O 1
ATOM 585 N N . SER A 1 84 ? 14.313 -53.454 -3.668 1.00 56.09 84 SER A N 1
ATOM 586 C CA . SER A 1 84 ? 13.988 -54.537 -2.738 1.00 56.09 84 SER A CA 1
ATOM 587 C C . SER A 1 84 ? 12.758 -55.310 -3.237 1.00 56.09 84 SER A C 1
ATOM 589 O O . SER A 1 84 ? 11.812 -54.673 -3.714 1.00 56.09 84 SER A O 1
ATOM 591 N N . PRO A 1 85 ? 12.714 -56.649 -3.112 1.00 65.62 85 PRO A N 1
ATOM 592 C CA . PRO A 1 85 ? 11.521 -57.415 -3.455 1.00 65.62 85 PRO A CA 1
ATOM 593 C C . PRO A 1 85 ? 10.339 -57.013 -2.552 1.00 65.62 85 PRO A C 1
ATOM 595 O O . PRO A 1 85 ? 10.551 -56.600 -1.406 1.00 65.62 85 PRO A O 1
ATOM 598 N N . PRO A 1 86 ? 9.093 -57.106 -3.049 1.00 57.94 86 PRO A N 1
ATOM 599 C CA . PRO A 1 86 ? 7.913 -56.689 -2.303 1.00 57.94 86 PRO A CA 1
ATOM 600 C C . PRO A 1 86 ? 7.767 -57.532 -1.034 1.00 57.94 86 PRO A C 1
ATOM 602 O O . PRO A 1 86 ? 7.679 -58.758 -1.090 1.00 57.94 86 PRO A O 1
ATOM 605 N N . TYR A 1 87 ? 7.746 -56.865 0.121 1.00 49.62 87 TYR A N 1
ATOM 606 C CA . TYR A 1 87 ? 7.487 -57.526 1.392 1.00 49.62 87 TYR A CA 1
ATOM 607 C C . TYR A 1 87 ? 6.016 -57.957 1.424 1.00 49.62 87 TYR A C 1
ATOM 609 O O . TYR A 1 87 ? 5.109 -57.135 1.290 1.00 49.62 87 TYR A O 1
ATOM 617 N N . TYR A 1 88 ? 5.766 -59.255 1.579 1.00 61.16 88 TYR A N 1
ATOM 618 C CA . TYR A 1 88 ? 4.419 -59.759 1.818 1.00 61.16 88 TYR A CA 1
ATOM 619 C C . TYR A 1 88 ? 4.191 -59.803 3.328 1.00 61.16 88 TYR A C 1
ATOM 621 O O . TYR A 1 88 ? 4.653 -60.711 4.019 1.00 61.16 88 TYR A O 1
ATOM 629 N N . TYR A 1 89 ? 3.533 -58.774 3.858 1.00 64.44 89 TYR A N 1
ATOM 630 C CA . TYR A 1 89 ? 3.163 -58.723 5.269 1.00 64.44 89 TYR A CA 1
ATOM 631 C C . TYR A 1 89 ? 1.900 -59.550 5.495 1.00 64.44 89 TYR A C 1
ATOM 633 O O . TYR A 1 89 ? 0.802 -59.142 5.120 1.00 64.44 89 TYR A O 1
ATOM 641 N N . SER A 1 90 ? 2.065 -60.722 6.106 1.00 61.97 90 SER A N 1
ATOM 642 C CA . SER A 1 90 ? 0.939 -61.507 6.610 1.00 61.97 90 SER A CA 1
ATOM 643 C C . SER A 1 90 ? 0.612 -61.046 8.025 1.00 61.97 90 SER A C 1
ATOM 645 O O . SER A 1 90 ? 1.399 -61.256 8.948 1.00 61.97 90 SER A O 1
ATOM 647 N N . SER A 1 91 ? -0.541 -60.399 8.189 1.00 70.75 91 SER A N 1
ATOM 648 C CA . SER A 1 91 ? -1.045 -60.005 9.503 1.00 70.75 91 SER A CA 1
ATOM 649 C C . SER A 1 91 ? -1.335 -61.249 10.353 1.00 70.75 91 SER A C 1
ATOM 651 O O . SER A 1 91 ? -1.994 -62.170 9.862 1.00 70.75 91 SER A O 1
ATOM 653 N N . PRO A 1 92 ? -0.891 -61.297 11.619 1.00 74.75 92 PRO A N 1
ATOM 654 C CA . PRO A 1 92 ? -1.246 -62.387 12.516 1.00 74.75 92 PRO A CA 1
ATOM 655 C C . PRO A 1 92 ? -2.764 -62.412 12.781 1.00 74.75 92 PRO A C 1
ATOM 657 O O . PRO A 1 92 ? -3.422 -61.367 12.712 1.00 74.75 92 PRO A O 1
ATOM 660 N N . PRO A 1 93 ? -3.337 -63.591 13.086 1.00 73.31 93 PRO A N 1
ATOM 661 C CA . PRO A 1 93 ? -4.756 -63.714 13.386 1.00 73.31 93 PRO A CA 1
ATOM 662 C C . PRO A 1 93 ? -5.133 -62.887 14.629 1.00 73.31 93 PRO A C 1
ATOM 664 O O . PRO A 1 93 ? -4.336 -62.780 15.567 1.00 73.31 93 PRO A O 1
ATOM 667 N N . PRO A 1 94 ? -6.338 -62.287 14.649 1.00 63.72 94 PRO A N 1
ATOM 668 C CA . PRO A 1 94 ? -6.774 -61.447 15.754 1.00 63.72 94 PRO A CA 1
ATOM 669 C C . PRO A 1 94 ? -6.865 -62.256 17.058 1.00 63.72 94 PRO A C 1
ATOM 671 O O . PRO A 1 94 ? -7.274 -63.421 17.030 1.00 63.72 94 PRO A O 1
ATOM 674 N N . PRO A 1 95 ? -6.510 -61.655 18.208 1.00 64.56 95 PRO A N 1
ATOM 675 C CA . PRO A 1 95 ? -6.573 -62.338 19.492 1.00 64.56 95 PRO A CA 1
ATOM 676 C C . PRO A 1 95 ? -8.021 -62.725 19.838 1.00 64.56 95 PRO A C 1
ATOM 678 O O . PRO A 1 95 ? -8.959 -62.007 19.468 1.00 64.56 95 PRO A O 1
ATOM 681 N N . PRO A 1 96 ? -8.229 -63.843 20.559 1.00 59.28 96 PRO A N 1
ATOM 682 C CA . PRO A 1 96 ? -9.558 -64.255 20.989 1.00 59.28 96 PRO A CA 1
ATOM 683 C C . PRO A 1 96 ? -10.192 -63.163 21.854 1.00 59.28 96 PRO A C 1
ATOM 685 O O . PRO A 1 96 ? -9.551 -62.586 22.735 1.00 59.28 96 PRO A O 1
ATOM 688 N N . LYS A 1 97 ? -11.469 -62.864 21.588 1.00 50.00 97 LYS A N 1
ATOM 689 C CA . LYS A 1 97 ? -12.236 -61.881 22.357 1.00 50.00 97 LYS A CA 1
ATOM 690 C C . LYS A 1 97 ? -12.365 -62.371 23.799 1.00 50.00 97 LYS A C 1
ATOM 692 O O . LYS A 1 97 ? -13.105 -63.311 24.073 1.00 50.00 97 LYS A O 1
ATOM 697 N N . SER A 1 98 ? -11.640 -61.727 24.708 1.00 49.03 98 SER A N 1
ATOM 698 C CA . SER A 1 98 ? -11.840 -61.882 26.146 1.00 49.03 98 SER A CA 1
ATOM 699 C C . SER A 1 98 ? -13.174 -61.234 26.508 1.00 49.03 98 SER A C 1
ATOM 701 O O . SER A 1 98 ? -13.331 -60.018 26.394 1.00 49.03 98 SER A O 1
ATOM 703 N N . TYR A 1 99 ? -14.158 -62.051 26.875 1.00 58.50 99 TYR A N 1
ATOM 704 C CA . TYR A 1 99 ? -15.419 -61.569 27.422 1.00 58.50 99 TYR A CA 1
ATOM 705 C C . TYR A 1 99 ? -15.181 -61.176 28.881 1.00 58.50 99 TYR A C 1
ATOM 707 O O . TYR A 1 99 ? -15.197 -62.019 29.776 1.00 58.50 99 TYR A O 1
ATOM 715 N N . SER A 1 100 ? -14.918 -59.894 29.120 1.00 60.53 100 SER A N 1
ATOM 716 C CA . SER A 1 100 ? -14.952 -59.321 30.463 1.00 60.53 100 SER A CA 1
ATOM 717 C C . SER A 1 100 ? -16.397 -59.297 30.992 1.00 60.53 100 SER A C 1
ATOM 719 O O . SER A 1 100 ? -17.330 -59.077 30.213 1.00 60.53 100 SER A O 1
ATOM 721 N N . PRO A 1 101 ? -16.613 -59.533 32.302 1.00 64.00 101 PRO A N 1
ATOM 722 C CA . PRO A 1 101 ? -17.949 -59.525 32.893 1.00 64.00 101 PRO A CA 1
ATOM 723 C C . PRO A 1 101 ? -18.604 -58.139 32.749 1.00 64.00 101 PRO A C 1
ATOM 725 O O . PRO A 1 101 ? -17.894 -57.129 32.712 1.00 64.00 101 PRO A O 1
ATOM 728 N N . PRO A 1 102 ? -19.946 -58.069 32.656 1.00 58.22 102 PRO A N 1
ATOM 729 C CA . PRO A 1 102 ? -20.653 -56.828 32.368 1.00 58.22 102 PRO A CA 1
ATOM 730 C C . PRO A 1 102 ? -20.421 -55.817 33.490 1.00 58.22 102 PRO A C 1
ATOM 732 O O . PRO A 1 102 ? -20.887 -55.984 34.618 1.00 58.22 102 PRO A O 1
ATOM 735 N N . TYR A 1 103 ? -19.688 -54.754 33.171 1.00 48.19 103 TYR A N 1
ATOM 736 C CA . TYR A 1 103 ? -19.545 -53.616 34.059 1.00 48.19 103 TYR A CA 1
ATOM 737 C C . TYR A 1 103 ? -20.879 -52.854 34.060 1.00 48.19 103 TYR A C 1
ATOM 739 O O . TYR A 1 103 ? -21.301 -52.292 33.050 1.00 48.19 103 TYR A O 1
ATOM 747 N N . TYR A 1 104 ? -21.581 -52.854 35.192 1.00 53.22 104 TYR A N 1
ATOM 748 C CA . TYR A 1 104 ? -22.708 -51.948 35.390 1.00 53.22 104 TYR A CA 1
ATOM 749 C C . TYR A 1 104 ? -22.153 -50.574 35.742 1.00 53.22 104 TYR A C 1
ATOM 751 O O . TYR A 1 104 ? -21.852 -50.271 36.895 1.00 53.22 104 TYR A O 1
ATOM 759 N N . TYR A 1 105 ? -21.976 -49.748 34.716 1.00 60.72 105 TYR A N 1
ATOM 760 C CA . TYR A 1 105 ? -21.706 -48.332 34.902 1.00 60.72 105 TYR A CA 1
ATOM 761 C C . TYR A 1 105 ? -23.019 -47.596 35.090 1.00 60.72 105 TYR A C 1
ATOM 763 O O . TYR A 1 105 ? -23.756 -47.334 34.138 1.00 60.72 105 TYR A O 1
ATOM 771 N N . THR A 1 106 ? -23.313 -47.270 36.342 1.00 59.44 106 THR A N 1
ATOM 772 C CA . THR A 1 106 ? -24.382 -46.335 36.670 1.00 59.44 106 THR A CA 1
ATOM 773 C C . THR A 1 106 ? -23.902 -44.939 36.291 1.00 59.44 106 THR A C 1
ATOM 775 O O . THR A 1 106 ? -23.191 -44.288 37.057 1.00 59.44 106 THR A O 1
ATOM 778 N N . SER A 1 107 ? -24.252 -44.498 35.080 1.00 65.31 107 SER A N 1
ATOM 779 C CA . SER A 1 107 ? -24.017 -43.121 34.651 1.00 65.31 107 SER A CA 1
ATOM 780 C C . SER A 1 107 ? -24.690 -42.168 35.642 1.00 65.31 107 SER A C 1
ATOM 782 O O . SER A 1 107 ? -25.888 -42.326 35.900 1.00 65.31 107 SER A O 1
ATOM 784 N N . PRO A 1 108 ? -23.968 -41.180 36.198 1.00 70.56 108 PRO A N 1
ATOM 785 C CA . PRO A 1 108 ? -24.604 -40.129 36.976 1.00 70.56 108 PRO A CA 1
ATOM 786 C C . PRO A 1 108 ? -25.670 -39.429 36.116 1.00 70.56 108 PRO A C 1
ATOM 788 O O . PRO A 1 108 ? -25.527 -39.375 34.888 1.00 70.56 108 PRO A O 1
ATOM 791 N N . PRO A 1 109 ? -26.749 -38.911 36.730 1.00 68.62 109 PRO A N 1
ATOM 792 C CA . PRO A 1 109 ? -27.794 -38.215 35.995 1.00 68.62 109 PRO A CA 1
ATOM 793 C C . PRO A 1 109 ? -27.171 -37.099 35.144 1.00 68.62 109 PRO A C 1
ATOM 795 O O . PRO A 1 109 ? -26.256 -36.414 35.617 1.00 68.62 109 PRO A O 1
ATOM 798 N N . PRO A 1 110 ? -27.619 -36.932 33.885 1.00 62.81 110 PRO A N 1
ATOM 799 C CA . PRO A 1 110 ? -27.054 -35.934 32.997 1.00 62.81 110 PRO A CA 1
ATOM 800 C C . PRO A 1 110 ? -27.138 -34.561 33.672 1.00 62.81 110 PRO A C 1
ATOM 802 O O . PRO A 1 110 ? -28.171 -34.248 34.275 1.00 62.81 110 PRO A O 1
ATOM 805 N N . PRO A 1 111 ? -26.072 -33.746 33.603 1.00 62.06 111 PRO A N 1
ATOM 806 C CA . PRO A 1 111 ? -26.104 -32.405 34.156 1.00 62.06 111 PRO A CA 1
ATOM 807 C C . PRO A 1 111 ? -27.300 -31.670 33.560 1.00 62.06 111 PRO A C 1
AT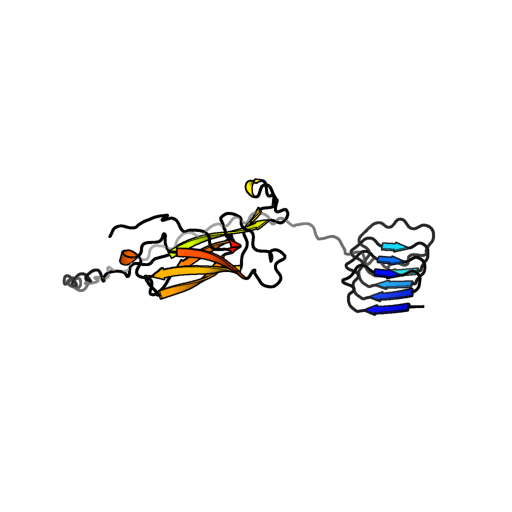OM 809 O O . PRO A 1 111 ? -27.451 -31.582 32.340 1.00 62.06 111 PRO A O 1
ATOM 812 N N . VAL A 1 112 ? -28.177 -31.189 34.438 1.00 56.97 112 VAL A N 1
ATOM 813 C CA . VAL A 1 112 ? -29.355 -30.428 34.040 1.00 56.97 112 VAL A CA 1
ATOM 814 C C . VAL A 1 112 ? -28.848 -29.195 33.300 1.00 56.97 112 VAL A C 1
ATOM 816 O O . VAL A 1 112 ? -28.168 -28.347 33.879 1.00 56.97 112 VAL A O 1
ATOM 819 N N . SER A 1 113 ? -29.119 -29.123 31.996 1.00 48.16 113 SER A N 1
ATOM 820 C CA . SER A 1 113 ? -28.828 -27.934 31.206 1.00 48.16 113 SER A CA 1
ATOM 821 C C . SER A 1 113 ? -29.781 -26.842 31.670 1.00 48.16 113 SER A C 1
ATOM 823 O O . SER A 1 113 ? -30.919 -26.747 31.216 1.00 48.16 113 SER A O 1
ATOM 825 N N . TYR A 1 114 ? -29.320 -26.015 32.605 1.00 60.88 114 TYR A N 1
ATOM 826 C CA . TYR A 1 114 ? -29.924 -24.709 32.797 1.00 60.88 114 TYR A CA 1
ATOM 827 C C . TYR A 1 114 ? -29.777 -23.954 31.470 1.00 60.88 114 TYR A C 1
ATOM 829 O O . TYR A 1 114 ? -28.675 -23.954 30.908 1.00 60.88 114 TYR A O 1
ATOM 837 N N . PRO A 1 115 ? -30.843 -23.336 30.931 1.00 58.75 115 PRO A N 1
ATOM 838 C CA . PRO A 1 115 ? -30.702 -22.448 29.794 1.00 58.75 115 PRO A CA 1
ATOM 839 C C . PRO A 1 115 ? -29.760 -21.322 30.212 1.00 58.75 115 PRO A C 1
ATOM 841 O O . PRO A 1 115 ? -30.121 -20.429 30.979 1.00 58.75 115 PRO A O 1
ATOM 844 N N . HIS A 1 116 ? -28.512 -21.410 29.755 1.00 57.59 116 HIS A N 1
ATOM 845 C CA . HIS A 1 116 ? -27.558 -20.328 29.893 1.00 57.59 116 HIS A CA 1
ATOM 846 C C . HIS A 1 116 ? -28.195 -19.085 29.265 1.00 57.59 116 HIS A C 1
ATOM 848 O O . HIS A 1 116 ? -28.711 -19.187 28.146 1.00 57.59 116 HIS A O 1
ATOM 854 N N . PRO A 1 117 ? -28.173 -17.922 29.939 1.00 60.31 117 PRO A N 1
ATOM 855 C CA . PRO A 1 117 ? -28.557 -16.672 29.309 1.00 60.31 117 PRO A CA 1
ATOM 856 C C . PRO A 1 117 ? -27.767 -16.562 28.009 1.00 60.31 117 PRO A C 1
ATOM 858 O O . PRO A 1 117 ? -26.534 -16.581 28.031 1.00 60.31 117 PRO A O 1
ATOM 861 N N . HIS A 1 118 ? -28.472 -16.532 26.876 1.00 59.12 118 HIS A N 1
ATOM 862 C CA . HIS A 1 118 ? -27.843 -16.287 25.588 1.00 59.12 118 HIS A CA 1
ATOM 863 C C . HIS A 1 118 ? -26.952 -15.053 25.748 1.00 59.12 118 HIS A C 1
ATOM 865 O O . HIS A 1 118 ? -27.470 -14.012 26.163 1.00 59.12 118 HIS A O 1
ATOM 871 N N . PRO A 1 119 ? -25.639 -15.135 25.456 1.00 58.94 119 PRO A N 1
ATOM 872 C CA . PRO A 1 119 ? -24.804 -13.952 25.441 1.00 58.94 119 PRO A CA 1
ATOM 873 C C . PRO A 1 119 ? -25.466 -12.972 24.482 1.00 58.94 119 PRO A C 1
ATOM 875 O O . PRO A 1 119 ? -25.568 -13.248 23.283 1.00 58.94 119 PRO A O 1
ATOM 878 N N . HIS A 1 120 ? -25.992 -11.871 25.020 1.00 57.16 120 HIS A N 1
ATOM 879 C CA . HIS A 1 120 ? -26.541 -10.806 24.202 1.00 57.16 120 HIS A CA 1
ATOM 880 C C . HIS A 1 120 ? -25.489 -10.474 23.140 1.00 57.16 120 HIS A C 1
ATOM 882 O O . HIS A 1 120 ? -24.318 -10.314 23.500 1.00 57.16 120 HIS A O 1
ATOM 888 N N . PRO A 1 121 ? -25.846 -10.421 21.843 1.00 60.28 121 PRO A N 1
ATOM 889 C CA . PRO A 1 121 ? -24.890 -10.098 20.802 1.00 60.28 121 PRO A CA 1
ATOM 890 C C . PRO A 1 121 ? -24.304 -8.725 21.114 1.00 60.28 121 PRO A C 1
ATOM 892 O O . PRO A 1 121 ? -24.947 -7.700 20.888 1.00 60.28 121 PRO A O 1
ATOM 895 N N . HIS A 1 122 ? -23.096 -8.688 21.676 1.00 56.78 122 HIS A N 1
ATOM 896 C CA . HIS A 1 122 ? -22.387 -7.432 21.820 1.00 56.78 122 HIS A CA 1
ATOM 897 C C . HIS A 1 122 ? -22.283 -6.836 20.415 1.00 56.78 122 HIS A C 1
ATOM 899 O O . HIS A 1 122 ? -21.860 -7.550 19.493 1.00 56.78 122 HIS A O 1
ATOM 905 N N . PRO A 1 123 ? -22.691 -5.570 20.214 1.00 59.25 123 PRO A N 1
ATOM 906 C CA . PRO A 1 123 ? -22.588 -4.927 18.919 1.00 59.25 123 PRO A CA 1
ATOM 907 C C . PRO A 1 123 ? -21.136 -5.022 18.463 1.00 59.25 123 PRO A C 1
ATOM 909 O O . PRO A 1 123 ? -20.249 -4.407 19.058 1.00 59.25 123 PRO A O 1
ATOM 912 N N . LYS A 1 124 ? -20.863 -5.837 17.437 1.00 61.09 124 LYS A N 1
ATOM 913 C CA . LYS A 1 124 ? -19.508 -5.902 16.897 1.00 61.09 124 LYS A CA 1
ATOM 914 C C . LYS A 1 124 ? -19.203 -4.510 16.345 1.00 61.09 124 LYS A C 1
ATOM 916 O O . LYS A 1 124 ? -20.015 -3.989 15.573 1.00 61.09 124 LYS A O 1
ATOM 921 N N . PRO A 1 125 ? -18.079 -3.887 16.731 1.00 65.44 125 PRO A N 1
ATOM 922 C CA . PRO A 1 125 ? -17.747 -2.560 16.242 1.00 65.44 125 PRO A CA 1
ATOM 923 C C . PRO A 1 125 ? -17.721 -2.586 14.712 1.00 65.44 125 PRO A C 1
ATOM 925 O O . PRO A 1 125 ? -17.204 -3.527 14.107 1.00 65.44 125 PRO A O 1
ATOM 928 N N . LEU A 1 126 ? -18.315 -1.573 14.076 1.00 73.81 126 LEU A N 1
ATOM 929 C CA . LEU A 1 126 ? -18.315 -1.449 12.620 1.00 73.81 126 LEU A CA 1
ATOM 930 C C . LEU A 1 126 ? -16.867 -1.328 12.131 1.00 73.81 126 LEU A C 1
ATOM 932 O O . LEU A 1 126 ? -16.242 -0.278 12.262 1.00 73.81 126 LEU A O 1
ATOM 936 N N . VAL A 1 127 ? -16.327 -2.411 11.567 1.00 80.31 127 VAL A N 1
ATOM 937 C CA . VAL A 1 127 ? -14.942 -2.440 11.089 1.00 80.31 127 VAL A CA 1
ATOM 938 C C . VAL A 1 127 ? -14.886 -1.950 9.647 1.00 80.31 127 VAL A C 1
ATOM 940 O O . VAL A 1 127 ? -15.209 -2.682 8.710 1.00 80.31 127 VAL A O 1
ATOM 943 N N . PHE A 1 128 ? -14.435 -0.713 9.455 1.00 89.25 128 PHE A N 1
ATOM 944 C CA . PHE A 1 128 ? -14.138 -0.183 8.129 1.00 89.25 128 PHE A CA 1
ATOM 945 C C . PHE A 1 128 ? -12.744 -0.637 7.675 1.00 89.25 128 PHE A C 1
ATOM 947 O O . PHE A 1 128 ? -11.730 -0.300 8.290 1.00 89.25 128 PHE A O 1
ATOM 954 N N . LYS A 1 129 ? -12.700 -1.426 6.593 1.00 92.44 129 LYS A N 1
ATOM 955 C CA . LYS A 1 129 ? -11.460 -1.934 5.992 1.00 92.44 129 LYS A CA 1
ATOM 956 C C . LYS A 1 129 ? -11.295 -1.426 4.571 1.00 92.44 129 LYS A C 1
ATOM 958 O O . LYS A 1 129 ? -12.154 -1.648 3.719 1.00 92.44 129 LYS A O 1
ATOM 963 N N . VAL A 1 130 ? -10.138 -0.842 4.298 1.00 93.69 130 VAL A N 1
ATOM 964 C CA . VAL A 1 130 ? -9.717 -0.455 2.956 1.00 93.69 130 VAL A CA 1
ATOM 965 C C . VAL A 1 130 ? -8.895 -1.580 2.353 1.00 93.69 130 VAL A C 1
ATOM 967 O O . VAL A 1 130 ? -7.874 -1.985 2.907 1.00 93.69 130 VAL A O 1
ATOM 970 N N . VAL A 1 131 ? -9.346 -2.098 1.214 1.00 94.50 131 VAL A N 1
ATOM 971 C CA . VAL A 1 131 ? -8.704 -3.220 0.524 1.00 94.50 131 VAL A CA 1
ATOM 972 C C . VAL A 1 131 ? -8.269 -2.818 -0.874 1.00 94.50 131 VAL A C 1
ATOM 974 O O . VAL A 1 131 ? -8.996 -2.135 -1.590 1.00 94.50 131 VAL A O 1
ATOM 977 N N . GLY A 1 132 ? -7.104 -3.296 -1.294 1.00 94.31 132 GLY A N 1
ATOM 978 C CA . GLY A 1 132 ? -6.589 -3.015 -2.628 1.00 94.31 132 GLY A CA 1
ATOM 979 C C . GLY A 1 132 ? -5.412 -3.901 -3.001 1.00 94.31 132 GLY A C 1
ATOM 980 O O . GLY A 1 132 ? -5.096 -4.870 -2.304 1.00 94.31 132 GLY A O 1
ATOM 981 N N . LYS A 1 133 ? -4.785 -3.579 -4.133 1.00 94.56 133 LYS A N 1
ATOM 982 C CA . LYS A 1 133 ? -3.590 -4.252 -4.645 1.00 94.56 133 LYS A CA 1
ATOM 983 C C . LYS A 1 133 ? -2.555 -3.227 -5.082 1.00 94.56 133 LYS A C 1
ATOM 985 O O . LYS A 1 133 ? -2.921 -2.218 -5.676 1.00 94.56 133 LYS A O 1
ATOM 990 N N . VAL A 1 134 ? -1.286 -3.528 -4.841 1.00 94.31 134 VAL A N 1
ATOM 991 C CA . VAL A 1 134 ? -0.149 -2.768 -5.363 1.00 94.31 134 VAL A CA 1
ATOM 992 C C . VAL A 1 134 ? 0.632 -3.655 -6.321 1.00 94.31 134 VAL A C 1
ATOM 994 O O . VAL A 1 134 ? 0.853 -4.843 -6.063 1.00 94.31 134 VAL A O 1
ATOM 997 N N . TYR A 1 135 ? 1.037 -3.061 -7.436 1.00 93.12 135 TYR A N 1
ATOM 998 C CA . TYR A 1 135 ? 1.811 -3.724 -8.469 1.00 93.12 135 TYR A CA 1
ATOM 999 C C . TYR A 1 135 ? 3.111 -2.974 -8.716 1.00 93.12 135 TYR A C 1
ATOM 1001 O O . TYR A 1 135 ? 3.179 -1.759 -8.554 1.00 93.12 135 TYR A O 1
ATOM 1009 N N . CYS A 1 136 ? 4.111 -3.724 -9.147 1.00 92.69 136 CYS A N 1
ATOM 1010 C CA . CYS A 1 136 ? 5.299 -3.209 -9.784 1.00 92.69 136 CYS A CA 1
ATOM 1011 C C . CYS A 1 136 ? 5.216 -3.494 -11.279 1.00 92.69 136 CYS A C 1
ATOM 1013 O O . CYS A 1 136 ? 4.915 -4.621 -11.677 1.00 92.69 136 CYS A O 1
ATOM 1015 N N . TYR A 1 137 ? 5.486 -2.478 -12.085 1.00 91.06 137 TYR A N 1
ATOM 1016 C CA . TYR A 1 137 ? 5.631 -2.607 -13.526 1.00 91.06 137 TYR A CA 1
ATOM 1017 C C . TYR A 1 137 ? 7.103 -2.421 -13.852 1.00 91.06 137 TYR A C 1
ATOM 1019 O O . TYR A 1 137 ? 7.671 -1.384 -13.515 1.00 91.06 137 TYR A O 1
ATOM 1027 N N . ARG A 1 138 ? 7.723 -3.422 -14.481 1.00 87.94 138 ARG A N 1
ATOM 1028 C CA . ARG A 1 138 ? 9.110 -3.290 -14.947 1.00 87.94 138 ARG A CA 1
ATOM 1029 C C . ARG A 1 138 ? 9.193 -2.371 -16.166 1.00 87.94 138 ARG A C 1
ATOM 1031 O O . ARG A 1 138 ? 10.112 -1.571 -16.268 1.00 87.94 138 ARG A O 1
ATOM 1038 N N . CYS A 1 139 ? 8.199 -2.462 -17.046 1.00 86.31 139 CYS A N 1
ATOM 1039 C CA . CYS A 1 139 ? 8.074 -1.649 -18.249 1.00 86.31 139 CYS A CA 1
ATOM 1040 C C . CYS A 1 139 ? 6.774 -0.845 -18.150 1.00 86.31 139 CYS A C 1
ATOM 1042 O O . CYS A 1 139 ? 5.727 -1.271 -18.643 1.00 86.31 139 CYS A O 1
ATOM 1044 N N . TYR A 1 140 ? 6.830 0.274 -17.424 1.00 87.06 140 TYR A N 1
ATOM 1045 C CA . TYR A 1 140 ? 5.691 1.178 -17.289 1.00 87.06 140 TYR A CA 1
ATOM 1046 C C . TYR A 1 140 ? 5.620 2.128 -18.485 1.00 87.06 140 TYR A C 1
ATOM 1048 O O . TYR A 1 140 ? 6.574 2.857 -18.756 1.00 87.06 140 TYR A O 1
ATOM 1056 N N . ASP A 1 141 ? 4.482 2.130 -19.174 1.00 89.38 141 ASP A N 1
ATOM 1057 C CA . ASP A 1 141 ? 4.198 3.076 -20.249 1.00 89.38 141 ASP A CA 1
ATOM 1058 C C . ASP A 1 141 ? 3.498 4.306 -19.655 1.00 89.38 141 ASP A C 1
ATOM 1060 O O . ASP A 1 141 ? 2.358 4.236 -19.187 1.00 89.38 141 ASP A O 1
ATOM 1064 N N . TRP A 1 142 ? 4.196 5.442 -19.649 1.00 85.12 142 TRP A N 1
ATOM 1065 C CA . TRP A 1 142 ? 3.665 6.709 -19.142 1.00 85.12 142 TRP A CA 1
ATOM 1066 C C . TRP A 1 142 ? 2.520 7.256 -19.997 1.00 85.12 142 TRP A C 1
ATOM 1068 O O . TRP A 1 142 ? 1.603 7.877 -19.457 1.00 85.12 142 TRP A O 1
ATOM 1078 N N . THR A 1 143 ? 2.556 7.000 -21.303 1.00 88.00 143 THR A N 1
ATOM 1079 C CA . THR A 1 143 ? 1.585 7.486 -22.288 1.00 88.00 143 THR A CA 1
ATOM 1080 C C . THR A 1 143 ? 0.323 6.633 -22.259 1.00 88.00 143 THR A C 1
ATOM 1082 O O . THR A 1 143 ? -0.791 7.153 -22.341 1.00 88.00 143 THR A O 1
ATOM 1085 N N . ASN A 1 144 ? 0.474 5.317 -22.091 1.00 85.12 144 ASN A N 1
ATOM 1086 C CA . ASN A 1 144 ? -0.650 4.399 -21.949 1.00 85.12 144 ASN A CA 1
ATOM 1087 C C . ASN A 1 144 ? -0.455 3.386 -20.809 1.00 85.12 144 ASN A C 1
ATOM 1089 O O . ASN A 1 144 ? -0.188 2.206 -21.046 1.00 85.12 144 ASN A O 1
ATOM 1093 N N . PRO A 1 145 ? -0.719 3.792 -19.554 1.00 84.62 145 PRO A N 1
ATOM 1094 C CA . PRO A 1 145 ? -0.510 2.945 -18.383 1.00 84.62 145 PRO A CA 1
ATOM 1095 C C . PRO A 1 145 ? -1.210 1.583 -18.438 1.00 84.62 145 PRO A C 1
ATOM 1097 O O . PRO A 1 145 ? -0.704 0.610 -17.878 1.00 84.62 145 PRO A O 1
ATOM 1100 N N . LYS A 1 146 ? -2.355 1.489 -19.132 1.00 83.81 146 LYS A N 1
ATOM 1101 C CA . LYS A 1 146 ? -3.110 0.236 -19.299 1.00 83.81 146 LYS A CA 1
ATOM 1102 C C . LYS A 1 146 ? -2.366 -0.798 -20.151 1.00 83.81 146 LYS A C 1
ATOM 1104 O O . LYS A 1 146 ? -2.598 -1.988 -19.959 1.00 83.81 146 LYS A O 1
ATOM 1109 N N . LYS A 1 147 ? -1.495 -0.355 -21.063 1.00 85.25 147 LYS A N 1
ATOM 1110 C CA . LYS A 1 147 ? -0.652 -1.211 -21.913 1.00 85.25 147 LYS A CA 1
ATOM 1111 C C . LYS A 1 147 ? 0.668 -1.608 -21.246 1.00 85.25 147 LYS A C 1
ATOM 1113 O O . LYS A 1 147 ? 1.441 -2.340 -21.843 1.00 85.25 147 LYS A O 1
ATOM 1118 N N . SER A 1 148 ? 0.934 -1.155 -20.019 1.00 84.75 148 SER A N 1
ATOM 1119 C CA . SER A 1 148 ? 2.170 -1.501 -19.311 1.00 84.75 148 SER A CA 1
ATOM 1120 C C . SER A 1 148 ? 2.329 -3.017 -19.164 1.00 84.75 148 SER A C 1
ATOM 1122 O O . SER A 1 148 ? 1.406 -3.718 -18.737 1.00 84.75 148 SER A O 1
ATOM 1124 N N . HIS A 1 149 ? 3.528 -3.508 -19.461 1.00 82.75 149 HIS A N 1
ATOM 1125 C CA . HIS A 1 149 ? 3.869 -4.928 -19.408 1.00 82.75 149 HIS A CA 1
ATOM 1126 C C . HIS A 1 149 ? 4.636 -5.278 -18.122 1.00 82.75 149 HIS A C 1
ATOM 1128 O O . HIS A 1 149 ? 4.966 -4.413 -17.306 1.00 82.75 149 HIS A O 1
ATOM 1134 N N . ASP A 1 150 ? 4.884 -6.573 -17.908 1.00 87.62 150 ASP A N 1
ATOM 1135 C CA . ASP A 1 150 ? 5.632 -7.090 -16.753 1.00 87.62 150 ASP A CA 1
ATOM 1136 C C . ASP A 1 150 ? 5.046 -6.690 -15.388 1.00 87.62 150 ASP A C 1
ATOM 1138 O O . ASP A 1 150 ? 5.766 -6.390 -14.430 1.00 87.62 150 ASP A O 1
ATOM 1142 N N . LYS A 1 151 ? 3.712 -6.702 -15.284 1.00 90.88 151 LYS A N 1
ATOM 1143 C CA . LYS A 1 151 ? 2.993 -6.424 -14.038 1.00 90.88 151 LYS A CA 1
ATOM 1144 C C . LYS A 1 151 ? 3.200 -7.548 -13.024 1.00 90.88 151 LYS A C 1
ATOM 1146 O O . LYS A 1 151 ? 2.675 -8.650 -13.188 1.00 90.88 151 LYS A O 1
ATOM 1151 N N . LYS A 1 152 ? 3.870 -7.243 -11.915 1.00 92.62 152 LYS A N 1
ATOM 1152 C CA . LYS A 1 152 ? 4.074 -8.162 -10.786 1.00 92.62 152 LYS A CA 1
ATOM 1153 C C . LYS A 1 152 ? 3.451 -7.612 -9.512 1.00 92.62 152 LYS A C 1
ATOM 1155 O O . LYS A 1 152 ? 3.366 -6.405 -9.311 1.00 92.62 152 LYS A O 1
ATOM 1160 N N . HIS A 1 153 ? 2.988 -8.495 -8.636 1.00 95.31 153 HIS A N 1
ATOM 1161 C CA . HIS A 1 153 ? 2.489 -8.094 -7.324 1.00 95.31 153 HIS A CA 1
ATOM 1162 C C . HIS A 1 153 ? 3.640 -7.574 -6.454 1.00 95.31 153 HIS A C 1
ATOM 1164 O O . HIS A 1 153 ? 4.677 -8.228 -6.359 1.00 95.31 153 HIS A O 1
ATOM 1170 N N . LEU A 1 154 ? 3.456 -6.421 -5.807 1.00 94.94 154 LEU A N 1
ATOM 1171 C CA . LEU A 1 154 ? 4.493 -5.823 -4.966 1.00 94.94 154 LEU A CA 1
ATOM 1172 C C . LEU A 1 154 ? 4.229 -6.146 -3.492 1.00 94.94 154 LEU A C 1
ATOM 1174 O O . LEU A 1 154 ? 3.271 -5.641 -2.914 1.00 94.94 154 LEU A O 1
ATOM 1178 N N . LYS A 1 155 ? 5.073 -6.993 -2.894 1.00 96.12 155 LYS A N 1
ATOM 1179 C CA . LYS A 1 155 ? 5.040 -7.343 -1.464 1.00 96.12 155 LYS A CA 1
ATOM 1180 C C . LYS A 1 155 ? 5.787 -6.304 -0.637 1.00 96.12 155 LYS A C 1
ATOM 1182 O O . LYS A 1 155 ? 6.883 -5.912 -1.013 1.00 96.12 155 LYS A O 1
ATOM 1187 N N . GLY A 1 156 ? 5.263 -5.953 0.536 1.00 95.94 156 GLY A N 1
ATOM 1188 C CA . GLY A 1 156 ? 5.966 -5.127 1.522 1.00 95.94 156 GLY A CA 1
ATOM 1189 C C . GLY A 1 156 ? 5.921 -3.621 1.260 1.00 95.94 156 GLY A C 1
ATOM 1190 O O . GLY A 1 156 ? 6.474 -2.864 2.051 1.00 95.94 156 GLY A O 1
ATOM 1191 N N . ALA A 1 157 ? 5.240 -3.176 0.202 1.00 96.50 157 ALA A N 1
ATOM 1192 C CA . ALA A 1 157 ? 4.962 -1.765 -0.025 1.00 96.50 157 ALA A CA 1
ATOM 1193 C C . ALA A 1 157 ? 4.026 -1.224 1.059 1.00 96.50 157 ALA A C 1
ATOM 1195 O O . ALA A 1 157 ? 3.062 -1.906 1.433 1.00 96.50 157 ALA A O 1
ATOM 1196 N N . VAL A 1 158 ? 4.306 -0.011 1.529 1.00 96.69 158 VAL A N 1
ATOM 1197 C CA . VAL A 1 158 ? 3.512 0.709 2.525 1.00 96.69 158 VAL A CA 1
ATOM 1198 C C . VAL A 1 158 ? 2.482 1.573 1.807 1.00 96.69 158 VAL A C 1
ATOM 1200 O O . VAL A 1 158 ? 2.825 2.369 0.932 1.00 96.69 158 VAL A O 1
ATOM 1203 N N . VAL A 1 159 ? 1.220 1.420 2.189 1.00 96.81 159 VAL A N 1
ATOM 1204 C CA . VAL A 1 159 ? 0.085 2.204 1.695 1.00 96.81 159 VAL A CA 1
ATOM 1205 C C . VAL A 1 159 ? -0.423 3.087 2.829 1.00 96.81 159 VAL A C 1
ATOM 1207 O O . VAL A 1 159 ? -0.596 2.606 3.949 1.00 96.81 159 VAL A O 1
ATOM 1210 N N . GLU A 1 160 ? -0.664 4.359 2.527 1.00 96.75 160 GLU A N 1
ATOM 1211 C CA . GLU A 1 160 ? -1.282 5.337 3.425 1.00 96.75 160 GLU A CA 1
ATOM 1212 C C . GLU A 1 160 ? -2.727 5.555 2.989 1.00 96.75 160 GLU A C 1
ATOM 1214 O O . GLU A 1 160 ? -2.997 5.945 1.851 1.00 96.75 160 GLU A O 1
ATOM 1219 N N . VAL A 1 161 ? -3.652 5.308 3.906 1.00 96.62 161 VAL A N 1
ATOM 1220 C CA . VAL A 1 161 ? -5.064 5.649 3.777 1.00 96.62 161 VAL A CA 1
ATOM 1221 C C . VAL A 1 161 ? -5.297 6.939 4.539 1.00 96.62 161 VAL A C 1
ATOM 1223 O O . VAL A 1 161 ? -4.936 7.043 5.708 1.00 96.62 161 VAL A O 1
ATOM 1226 N N . THR A 1 162 ? -5.912 7.911 3.883 1.00 95.44 162 THR A N 1
ATOM 1227 C CA . THR A 1 162 ? -6.282 9.194 4.475 1.00 95.44 162 THR A CA 1
ATOM 1228 C C . THR A 1 162 ? -7.781 9.389 4.335 1.00 95.44 162 THR A C 1
ATOM 1230 O O . THR A 1 162 ? -8.285 9.370 3.220 1.00 95.44 162 THR A O 1
ATOM 1233 N N . CYS A 1 163 ? -8.491 9.605 5.436 1.00 94.19 163 CYS A N 1
ATOM 1234 C CA . CYS A 1 163 ? -9.927 9.866 5.453 1.00 94.19 163 CYS A CA 1
ATOM 1235 C C . CYS A 1 163 ? -10.214 11.229 6.075 1.00 94.19 163 CYS A C 1
ATOM 1237 O O . CYS A 1 163 ? -9.779 11.500 7.196 1.00 94.19 163 CYS A O 1
ATOM 1239 N N . LYS A 1 164 ? -10.980 12.073 5.380 1.00 92.38 164 LYS A N 1
ATOM 1240 C CA . LYS A 1 164 ? -11.476 13.331 5.954 1.00 92.38 164 LYS A CA 1
ATOM 1241 C C . LYS A 1 164 ? -12.752 13.076 6.764 1.00 92.38 164 LYS A C 1
ATOM 1243 O O . LYS A 1 164 ? -13.646 12.364 6.312 1.00 92.38 164 LYS A O 1
ATOM 1248 N N . ALA A 1 165 ? -12.823 13.628 7.968 1.00 89.06 165 ALA A N 1
ATOM 1249 C CA . ALA A 1 165 ? -13.915 13.474 8.926 1.00 89.06 165 ALA A CA 1
ATOM 1250 C C . ALA A 1 165 ? -14.302 14.858 9.473 1.00 89.06 165 ALA A C 1
ATOM 1252 O O . ALA A 1 165 ? -13.921 15.225 10.587 1.00 89.06 165 ALA A O 1
ATOM 1253 N N . GLY A 1 166 ? -15.015 15.644 8.661 1.00 85.94 166 GLY A N 1
ATOM 1254 C CA . GLY A 1 166 ? -15.150 17.087 8.890 1.00 85.94 166 GLY A CA 1
ATOM 1255 C C . GLY A 1 166 ? -13.783 17.758 8.749 1.00 85.94 166 GLY A C 1
ATOM 1256 O O . GLY A 1 166 ? -13.087 17.516 7.763 1.00 85.94 166 GLY A O 1
ATOM 1257 N N . ASP A 1 167 ? -13.366 18.506 9.768 1.00 86.69 167 ASP A N 1
ATOM 1258 C CA . ASP A 1 167 ? -12.074 19.212 9.785 1.00 86.69 167 ASP A CA 1
ATOM 1259 C C . ASP A 1 167 ? -10.890 18.306 10.149 1.00 86.69 167 ASP A C 1
ATOM 1261 O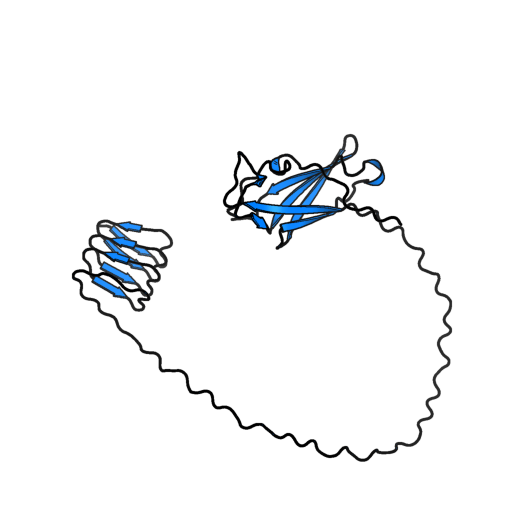 O . ASP A 1 167 ? -9.724 18.652 9.953 1.00 86.69 167 ASP A O 1
ATOM 1265 N N . LYS A 1 168 ? -11.171 17.112 10.685 1.00 89.75 168 LYS A N 1
ATOM 1266 C CA . LYS A 1 168 ? -10.139 16.164 11.109 1.00 89.75 168 LYS A CA 1
ATOM 1267 C C . LYS A 1 168 ? -9.754 15.244 9.962 1.00 89.75 168 LYS A C 1
ATOM 1269 O O . LYS A 1 168 ? -10.594 14.787 9.188 1.00 89.75 168 LYS A O 1
ATOM 1274 N N . THR A 1 169 ? -8.472 14.909 9.895 1.00 92.81 169 THR A N 1
ATOM 1275 C CA . THR A 1 169 ? -7.947 13.922 8.951 1.00 92.81 169 THR A CA 1
ATOM 1276 C C . THR A 1 169 ? -7.451 12.705 9.719 1.00 92.81 169 THR A C 1
ATOM 1278 O O . THR A 1 169 ? -6.539 12.814 10.533 1.00 92.81 169 THR A O 1
ATOM 1281 N N . VAL A 1 170 ? -8.042 11.542 9.449 1.00 93.44 170 VAL A N 1
ATOM 1282 C CA . VAL A 1 170 ? -7.619 10.257 10.018 1.00 93.44 170 VAL A CA 1
ATOM 1283 C C . VAL A 1 170 ? -6.689 9.567 9.028 1.00 93.44 170 VAL A C 1
ATOM 1285 O O . VAL A 1 170 ? -7.021 9.450 7.847 1.00 93.44 170 VAL A O 1
ATOM 1288 N N . LYS A 1 171 ? -5.532 9.101 9.503 1.00 95.38 171 LYS A N 1
ATOM 1289 C CA . LYS A 1 171 ? -4.560 8.358 8.697 1.00 95.38 171 LYS A CA 1
ATOM 1290 C C . LYS A 1 171 ? -4.390 6.943 9.222 1.00 95.38 171 LYS A C 1
ATOM 1292 O O . LYS A 1 171 ? -4.328 6.735 10.427 1.00 95.38 171 LYS A O 1
ATOM 1297 N N . ALA A 1 172 ? -4.260 5.991 8.310 1.00 95.75 172 ALA A N 1
ATOM 1298 C CA . ALA A 1 172 ? -3.928 4.611 8.625 1.00 95.75 172 ALA A CA 1
ATOM 1299 C C . ALA A 1 172 ? -2.893 4.087 7.631 1.00 95.75 172 ALA A C 1
ATOM 1301 O O . ALA A 1 172 ? -2.919 4.431 6.449 1.00 95.75 172 ALA A O 1
ATOM 1302 N N . TYR A 1 173 ? -1.997 3.228 8.103 1.00 96.81 173 TYR A N 1
ATOM 1303 C CA . TYR A 1 173 ? -0.941 2.643 7.285 1.00 96.81 173 TYR A CA 1
ATOM 1304 C C . TYR A 1 173 ? -1.068 1.129 7.256 1.00 96.81 173 TYR A C 1
ATOM 1306 O O . TYR A 1 173 ? -1.492 0.500 8.223 1.00 96.81 173 TYR A O 1
ATOM 1314 N N . GLY A 1 174 ? -0.641 0.522 6.157 1.00 96.88 174 GLY A N 1
ATOM 1315 C CA . GLY A 1 174 ? -0.463 -0.919 6.121 1.00 96.88 174 GLY A CA 1
ATOM 1316 C C . GLY A 1 174 ? 0.478 -1.375 5.034 1.00 96.88 174 GLY A C 1
ATOM 1317 O O . GLY A 1 174 ? 0.749 -0.670 4.064 1.00 96.88 174 GLY A O 1
ATOM 1318 N N . LYS A 1 175 ? 0.985 -2.590 5.224 1.00 96.75 175 LYS A N 1
ATOM 1319 C CA . LYS A 1 175 ? 1.896 -3.242 4.291 1.00 96.75 175 LYS A CA 1
ATOM 1320 C C . LYS A 1 175 ? 1.146 -4.233 3.414 1.00 96.75 175 LYS A C 1
ATOM 1322 O O . LYS A 1 175 ? 0.213 -4.914 3.842 1.00 96.75 175 LYS A O 1
ATOM 1327 N N . THR A 1 176 ? 1.587 -4.334 2.174 1.00 97.31 176 THR A N 1
ATOM 1328 C CA . THR A 1 176 ? 1.089 -5.316 1.209 1.00 97.31 176 THR A CA 1
ATOM 1329 C C . THR A 1 176 ? 1.636 -6.715 1.489 1.00 97.31 176 THR A C 1
ATOM 1331 O O . THR A 1 176 ? 2.800 -6.900 1.855 1.00 97.31 176 THR A O 1
ATOM 1334 N N . LYS A 1 177 ? 0.785 -7.725 1.295 1.00 96.69 177 LYS A N 1
ATOM 1335 C CA . LYS 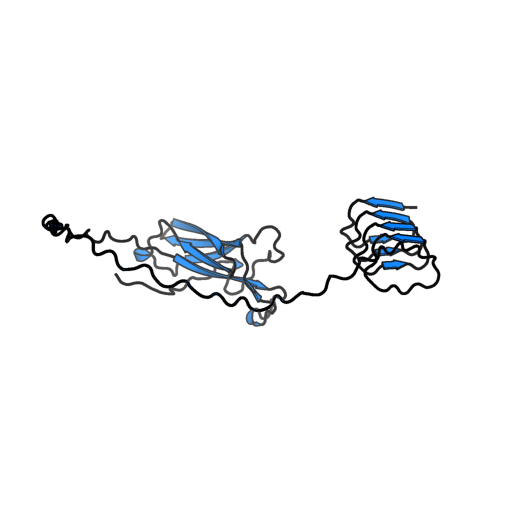A 1 177 ? 1.123 -9.152 1.396 1.00 96.69 177 LYS A CA 1
ATOM 1336 C C . LYS A 1 177 ? 1.873 -9.635 0.147 1.00 96.69 177 LYS A C 1
ATOM 1338 O O . LYS A 1 177 ? 2.057 -8.887 -0.806 1.00 96.69 177 LYS A O 1
ATOM 1343 N N . ILE A 1 178 ? 2.272 -10.912 0.126 1.00 95.69 178 ILE A N 1
ATOM 1344 C CA . ILE A 1 178 ? 3.024 -11.520 -0.992 1.00 95.69 178 ILE A CA 1
ATOM 1345 C C . ILE A 1 178 ? 2.331 -11.390 -2.355 1.00 95.69 178 ILE A C 1
ATOM 1347 O O . ILE A 1 178 ? 2.983 -11.203 -3.372 1.00 95.69 178 ILE A O 1
ATOM 1351 N N . ASN A 1 179 ? 1.002 -11.404 -2.373 1.00 93.75 179 ASN A N 1
ATOM 1352 C CA . ASN A 1 179 ? 0.189 -11.215 -3.574 1.00 93.75 179 ASN A CA 1
ATOM 1353 C C . ASN A 1 179 ? -0.153 -9.739 -3.845 1.00 93.75 179 ASN A C 1
ATOM 1355 O O . ASN A 1 179 ? -1.145 -9.452 -4.514 1.00 93.75 179 ASN A O 1
ATOM 1359 N N . GLY A 1 180 ? 0.591 -8.797 -3.260 1.00 94.62 180 GLY A N 1
ATOM 1360 C CA . GLY A 1 180 ? 0.382 -7.359 -3.414 1.00 94.62 180 GLY A CA 1
ATOM 1361 C C . GLY A 1 180 ? -0.924 -6.841 -2.814 1.00 94.62 180 GLY A C 1
ATOM 1362 O O . GLY A 1 180 ? -1.188 -5.644 -2.893 1.00 94.62 180 GLY A O 1
ATOM 1363 N N . LYS A 1 181 ? -1.758 -7.704 -2.215 1.00 96.75 181 LYS A N 1
ATOM 1364 C CA . LYS A 1 181 ? -3.007 -7.295 -1.569 1.00 96.75 181 LYS A CA 1
ATOM 1365 C C . LYS A 1 181 ? -2.710 -6.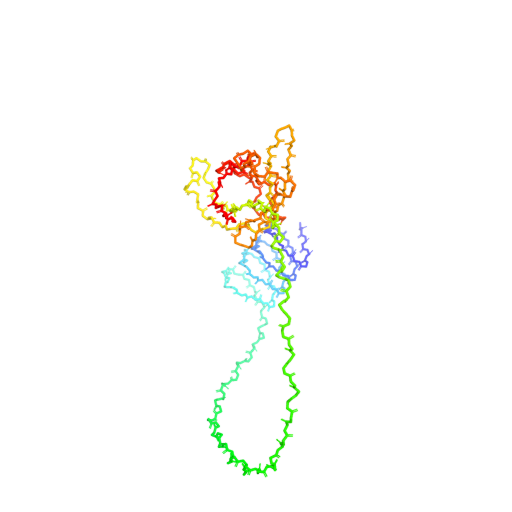635 -0.231 1.00 96.75 181 LYS A C 1
ATOM 1367 O O . LYS A 1 181 ? -1.861 -7.108 0.524 1.00 96.75 181 LYS A O 1
ATOM 1372 N N . TYR A 1 182 ? -3.478 -5.612 0.101 1.00 96.25 182 TYR A N 1
ATOM 1373 C CA . TYR A 1 182 ? -3.514 -5.029 1.437 1.00 96.25 182 TYR A CA 1
ATOM 1374 C C . TYR A 1 182 ? -4.955 -4.961 1.944 1.00 96.25 182 TYR A C 1
ATOM 1376 O O . TYR A 1 182 ? -5.906 -4.946 1.159 1.00 96.25 182 TYR A O 1
ATOM 1384 N N . ALA A 1 183 ? -5.095 -4.962 3.266 1.00 95.50 183 ALA A N 1
ATOM 1385 C CA . ALA A 1 183 ? -6.346 -4.746 3.975 1.00 95.50 183 ALA A CA 1
ATOM 1386 C C . ALA A 1 183 ? -6.021 -3.929 5.228 1.00 95.50 183 ALA A C 1
ATOM 1388 O O . ALA A 1 183 ? -5.398 -4.455 6.148 1.00 95.50 183 ALA A O 1
ATOM 1389 N N . ILE A 1 184 ? -6.374 -2.647 5.218 1.00 95.25 184 ILE A N 1
ATOM 1390 C CA . ILE A 1 184 ? -6.052 -1.681 6.272 1.00 95.25 184 ILE A CA 1
ATOM 1391 C C . ILE A 1 184 ? -7.336 -1.367 7.024 1.00 95.25 184 ILE A C 1
ATOM 1393 O O . ILE A 1 184 ? -8.301 -0.898 6.421 1.00 95.25 184 ILE A O 1
ATOM 1397 N N . THR A 1 185 ? -7.356 -1.637 8.324 1.00 93.12 185 THR A N 1
ATOM 1398 C CA . THR A 1 185 ? -8.426 -1.170 9.208 1.00 93.12 185 THR A CA 1
ATOM 1399 C C . THR A 1 185 ? -8.157 0.292 9.552 1.00 93.12 185 THR A C 1
ATOM 1401 O O . THR A 1 185 ? -7.041 0.621 9.950 1.00 93.12 185 THR A O 1
ATOM 1404 N N . VAL A 1 186 ? -9.147 1.170 9.383 1.00 91.69 186 VAL A N 1
ATOM 1405 C CA . VAL A 1 186 ? -9.020 2.583 9.780 1.00 91.69 186 VAL A CA 1
ATOM 1406 C C . VAL A 1 186 ? -9.668 2.752 11.147 1.00 91.69 186 VAL A C 1
ATOM 1408 O O . VAL A 1 186 ? -10.880 2.935 11.265 1.00 91.69 186 VAL A O 1
ATOM 1411 N N . GLU A 1 187 ? -8.857 2.620 12.188 1.00 88.25 187 GLU A N 1
ATOM 1412 C CA . GLU A 1 187 ? -9.314 2.738 13.571 1.00 88.25 187 GLU A CA 1
ATOM 1413 C C . GLU A 1 187 ? -9.745 4.177 13.889 1.00 88.25 187 GLU A C 1
ATOM 1415 O O . GLU A 1 187 ? -9.214 5.142 13.341 1.00 88.25 187 GLU A O 1
ATOM 1420 N N . GLY A 1 188 ? -10.770 4.325 14.733 1.00 84.12 188 GLY A N 1
ATOM 1421 C CA . GLY A 1 188 ? -11.308 5.635 15.123 1.00 84.12 188 GLY A CA 1
ATOM 1422 C C . GLY A 1 188 ? -12.078 6.387 14.027 1.00 84.12 188 GLY A C 1
ATOM 1423 O O . GLY A 1 188 ? -12.580 7.482 14.277 1.00 84.12 188 GLY A O 1
ATOM 1424 N N . TYR A 1 189 ? -12.219 5.823 12.822 1.00 88.56 189 TYR A N 1
ATOM 1425 C CA . TYR A 1 189 ? -12.971 6.452 11.740 1.00 88.56 189 TYR A CA 1
ATOM 1426 C C . TYR A 1 189 ? -14.459 6.085 11.774 1.00 88.56 189 TYR A C 1
ATOM 1428 O O . TYR A 1 189 ? -14.845 4.924 11.627 1.00 88.56 189 TYR A O 1
ATOM 1436 N N . ASN A 1 190 ? -15.321 7.095 11.907 1.00 87.88 190 ASN A N 1
ATOM 1437 C CA . ASN A 1 190 ? -16.768 6.901 11.902 1.00 87.88 190 ASN A CA 1
ATOM 1438 C C . ASN A 1 190 ? -17.315 6.796 10.467 1.00 87.88 190 ASN A C 1
ATOM 1440 O O . ASN A 1 190 ? -17.838 7.760 9.902 1.00 87.88 190 ASN A O 1
ATOM 1444 N N . TYR A 1 191 ? -17.225 5.595 9.894 1.00 86.81 191 TYR A N 1
ATOM 1445 C CA . TYR A 1 191 ? -17.728 5.303 8.548 1.00 86.81 191 TYR A CA 1
ATOM 1446 C C . TYR A 1 191 ? -19.238 5.552 8.398 1.00 86.81 191 TYR A C 1
ATOM 1448 O O . TYR A 1 191 ? -19.685 5.987 7.340 1.00 86.81 191 TYR A O 1
ATOM 1456 N N . ARG A 1 192 ? -20.039 5.316 9.448 1.00 85.12 192 ARG A N 1
ATOM 1457 C CA . ARG A 1 192 ? -21.498 5.523 9.411 1.00 85.12 192 ARG A CA 1
ATOM 1458 C C . ARG A 1 192 ? -21.865 6.996 9.215 1.00 85.12 192 ARG A C 1
ATOM 1460 O O . ARG A 1 192 ? -22.887 7.275 8.600 1.00 85.12 192 ARG A O 1
ATOM 1467 N N . LYS A 1 193 ? -21.038 7.915 9.722 1.00 89.31 193 LYS A N 1
ATOM 1468 C CA . LYS A 1 193 ? -21.248 9.361 9.591 1.00 89.31 193 LYS A CA 1
ATOM 1469 C C . LYS A 1 193 ? -20.705 9.926 8.277 1.00 89.31 193 LYS A C 1
ATOM 1471 O O . LYS A 1 193 ? -21.373 10.743 7.660 1.00 89.31 193 LYS A O 1
ATOM 1476 N N . TYR A 1 194 ? -19.500 9.524 7.871 1.00 88.12 194 TYR A N 1
ATOM 1477 C CA . TYR A 1 194 ? -18.768 10.190 6.780 1.00 88.12 194 TYR A CA 1
ATOM 1478 C C . TYR A 1 194 ? -18.670 9.374 5.480 1.00 88.12 194 TYR A C 1
ATOM 1480 O O . TYR A 1 194 ? -18.264 9.906 4.449 1.00 88.12 194 TYR A O 1
ATOM 1488 N N . GLY A 1 195 ? -19.052 8.094 5.497 1.00 88.12 195 GLY A N 1
ATOM 1489 C CA . GLY A 1 195 ? -18.934 7.206 4.341 1.00 88.12 195 GLY A CA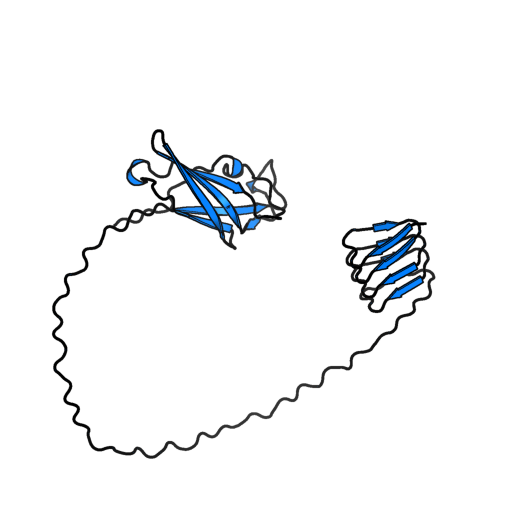 1
ATOM 1490 C C . GLY A 1 195 ? -17.484 6.844 4.002 1.00 88.12 195 GLY A C 1
ATOM 1491 O O . GLY A 1 195 ? -16.573 7.071 4.781 1.00 88.12 195 GLY A O 1
ATOM 1492 N N . GLY A 1 196 ? -17.254 6.215 2.845 1.00 87.25 196 GLY A N 1
ATOM 1493 C CA . GLY A 1 196 ? -15.905 5.823 2.396 1.00 87.25 196 GLY A CA 1
ATOM 1494 C C . GLY A 1 196 ? -15.327 6.697 1.285 1.00 87.25 196 GLY A C 1
ATOM 1495 O O . GLY A 1 196 ? -14.143 6.598 0.987 1.00 87.25 196 GLY A O 1
ATOM 1496 N N . GLU A 1 197 ? -16.150 7.533 0.654 1.00 86.56 197 GLU A N 1
ATOM 1497 C CA . GLU A 1 197 ? -15.784 8.293 -0.552 1.00 86.56 197 GLU A CA 1
ATOM 1498 C C . GLU A 1 197 ? -14.831 9.458 -0.263 1.00 86.56 197 GLU A C 1
ATOM 1500 O O . GLU A 1 197 ? -14.081 9.890 -1.138 1.00 86.56 197 GLU A O 1
ATOM 1505 N N . VAL A 1 198 ? -14.835 9.938 0.983 1.00 90.81 198 VAL A N 1
ATOM 1506 C CA . VAL A 1 198 ? -13.930 10.976 1.503 1.00 90.81 198 VAL A CA 1
ATOM 1507 C C . VAL A 1 198 ? -12.557 10.423 1.900 1.00 90.81 198 VAL A C 1
ATOM 1509 O O . VAL A 1 198 ? -11.703 11.162 2.399 1.00 90.81 198 VAL A O 1
ATOM 1512 N N . CYS A 1 199 ? -12.348 9.121 1.702 1.00 92.94 199 CYS A N 1
ATOM 1513 C CA . CYS A 1 199 ? -11.081 8.455 1.923 1.00 92.94 199 CYS A CA 1
ATOM 1514 C C . CYS A 1 199 ? -10.313 8.267 0.612 1.00 92.94 199 CYS A C 1
ATOM 1516 O O . CYS A 1 199 ? -10.876 7.923 -0.432 1.00 92.94 199 CYS A O 1
ATOM 1518 N N . THR A 1 200 ? -8.997 8.416 0.690 1.00 94.81 200 THR A N 1
ATOM 1519 C CA . THR A 1 200 ? -8.060 8.129 -0.393 1.00 94.81 200 THR A CA 1
ATOM 1520 C C . THR A 1 200 ? -6.974 7.172 0.075 1.00 94.81 200 THR A C 1
ATOM 1522 O O . THR A 1 200 ? -6.645 7.116 1.260 1.00 94.81 200 THR A O 1
ATOM 1525 N N . ALA A 1 201 ? -6.411 6.402 -0.854 1.00 95.31 201 ALA A N 1
ATOM 1526 C CA . ALA A 1 201 ? -5.260 5.545 -0.593 1.00 95.31 201 ALA A CA 1
ATOM 1527 C C . ALA A 1 201 ? -4.121 5.866 -1.559 1.00 95.31 201 ALA A C 1
ATOM 1529 O O . ALA A 1 201 ? -4.323 5.873 -2.774 1.00 95.31 201 ALA A O 1
ATOM 1530 N N . LYS A 1 202 ? -2.919 6.103 -1.036 1.00 94.69 202 LYS A N 1
ATOM 1531 C CA . LYS A 1 202 ? -1.717 6.352 -1.841 1.00 94.69 202 LYS A CA 1
ATOM 1532 C C . LYS A 1 202 ? -0.577 5.424 -1.454 1.00 94.69 202 LYS A C 1
ATOM 1534 O O . LYS A 1 202 ? -0.511 4.925 -0.327 1.00 94.69 202 LYS A O 1
ATOM 1539 N N . LEU A 1 203 ? 0.342 5.222 -2.388 1.00 94.56 203 LEU A N 1
ATOM 1540 C CA . LEU A 1 203 ? 1.615 4.587 -2.087 1.00 94.56 203 LEU A CA 1
ATOM 1541 C C . LEU A 1 203 ? 2.436 5.533 -1.202 1.00 94.56 203 LEU A C 1
ATOM 1543 O O . LEU A 1 203 ? 2.664 6.682 -1.572 1.00 94.56 203 LEU A O 1
ATOM 1547 N N . HIS A 1 204 ? 2.839 5.055 -0.029 1.00 94.81 204 HIS A N 1
ATOM 1548 C CA . HIS A 1 204 ? 3.607 5.837 0.937 1.00 94.81 204 HIS A CA 1
ATOM 1549 C C . HIS A 1 204 ? 5.100 5.542 0.830 1.00 94.81 204 HIS A C 1
ATOM 1551 O O . HIS A 1 204 ? 5.907 6.462 0.765 1.00 94.81 204 HIS A O 1
ATOM 1557 N N . ALA A 1 205 ? 5.468 4.259 0.777 1.00 94.19 205 ALA A N 1
ATOM 1558 C CA . ALA A 1 205 ? 6.860 3.853 0.633 1.00 94.19 205 ALA A CA 1
ATOM 1559 C C . ALA A 1 205 ? 6.989 2.509 -0.102 1.00 94.19 205 ALA A C 1
ATOM 1561 O O . ALA A 1 205 ? 6.177 1.600 0.124 1.00 94.19 205 ALA A O 1
ATOM 1562 N N . PRO A 1 206 ? 8.012 2.348 -0.959 1.00 93.88 206 PRO A N 1
ATOM 1563 C CA . PRO A 1 206 ? 8.338 1.059 -1.545 1.00 93.88 206 PRO A CA 1
ATOM 1564 C C . PRO A 1 206 ? 8.988 0.127 -0.505 1.00 93.88 206 PRO A C 1
ATOM 1566 O O . PRO A 1 206 ? 9.476 0.583 0.534 1.00 93.88 206 PRO A O 1
ATOM 1569 N N . PRO A 1 207 ? 9.033 -1.190 -0.764 1.00 94.00 207 PRO A N 1
ATOM 1570 C CA . PRO A 1 207 ? 9.835 -2.104 0.040 1.00 94.00 207 PRO A CA 1
ATOM 1571 C C . PRO A 1 207 ? 11.318 -1.721 -0.042 1.00 94.00 207 PRO A C 1
ATOM 1573 O O . PRO A 1 207 ? 11.809 -1.342 -1.107 1.00 94.00 207 PRO A O 1
ATOM 1576 N N . LYS A 1 208 ? 12.047 -1.858 1.070 1.00 91.06 208 LYS A N 1
ATOM 1577 C CA . LYS A 1 208 ? 13.484 -1.553 1.123 1.00 91.06 208 LYS A CA 1
ATOM 1578 C C . LYS A 1 208 ? 14.243 -2.380 0.077 1.00 91.06 208 LYS A C 1
ATOM 1580 O O . LYS A 1 208 ? 14.051 -3.590 0.000 1.00 91.06 208 LYS A O 1
ATOM 1585 N N . GLY A 1 209 ? 15.080 -1.718 -0.725 1.00 88.44 209 GLY A N 1
ATOM 1586 C CA . GLY A 1 209 ? 15.871 -2.357 -1.785 1.00 88.44 209 GLY A CA 1
ATOM 1587 C C . GLY A 1 209 ? 15.067 -2.810 -3.010 1.00 88.44 209 GLY A C 1
ATOM 1588 O O . GLY A 1 209 ? 15.610 -3.492 -3.872 1.00 88.44 209 GLY A O 1
ATOM 1589 N N . SER A 1 210 ? 13.778 -2.466 -3.106 1.00 88.62 210 SER A N 1
ATOM 1590 C CA . SER A 1 210 ? 12.986 -2.802 -4.287 1.00 88.62 210 SER A CA 1
ATOM 1591 C C . SER A 1 210 ? 13.380 -1.925 -5.481 1.00 88.62 210 SER A C 1
ATOM 1593 O O . SER A 1 210 ? 13.467 -0.706 -5.318 1.00 88.62 210 SER A O 1
ATOM 1595 N N . PRO A 1 211 ? 13.501 -2.492 -6.698 1.00 88.19 211 PRO A N 1
ATOM 1596 C CA . PRO A 1 211 ? 13.628 -1.695 -7.921 1.00 88.19 211 PRO A CA 1
ATOM 1597 C C . PRO A 1 211 ? 12.344 -0.907 -8.240 1.00 88.19 211 PRO A C 1
ATOM 1599 O O . PRO A 1 211 ? 12.332 -0.037 -9.099 1.00 88.19 211 PRO A O 1
ATOM 1602 N N . CYS A 1 212 ? 11.242 -1.211 -7.550 1.00 89.81 212 CYS A N 1
ATOM 1603 C CA . CYS A 1 212 ? 9.933 -0.605 -7.742 1.00 89.81 212 CYS A CA 1
ATOM 1604 C C . CYS A 1 212 ? 9.754 0.578 -6.780 1.00 89.81 212 CYS A C 1
ATOM 1606 O O . CYS A 1 212 ? 8.961 0.500 -5.838 1.00 89.81 212 CYS A O 1
ATOM 1608 N N . ASN A 1 213 ? 10.529 1.645 -6.975 1.00 89.25 213 ASN A N 1
ATOM 1609 C CA . ASN A 1 213 ? 10.610 2.786 -6.055 1.00 89.25 213 ASN A CA 1
ATOM 1610 C C . ASN A 1 213 ? 9.932 4.073 -6.560 1.00 89.25 213 ASN A C 1
ATOM 1612 O O . ASN A 1 213 ? 9.752 4.999 -5.773 1.00 89.25 213 ASN A O 1
ATOM 1616 N N . ILE A 1 214 ? 9.512 4.126 -7.827 1.00 88.44 214 ILE A N 1
ATOM 1617 C CA . ILE A 1 214 ? 8.839 5.292 -8.414 1.00 88.44 214 ILE A CA 1
ATOM 1618 C C . ILE A 1 214 ? 7.313 5.094 -8.346 1.00 88.44 214 ILE A C 1
ATOM 1620 O O . ILE A 1 214 ? 6.784 4.195 -9.007 1.00 88.44 214 ILE A O 1
ATOM 1624 N N . PRO A 1 215 ? 6.570 5.902 -7.564 1.00 87.31 215 PRO A N 1
ATOM 1625 C CA . PRO A 1 215 ? 5.115 5.817 -7.514 1.00 87.31 215 PRO A CA 1
ATOM 1626 C C . PRO A 1 215 ? 4.493 6.346 -8.813 1.00 87.31 215 PRO A C 1
ATOM 1628 O O . PRO A 1 215 ? 4.815 7.441 -9.272 1.00 87.31 215 PRO A O 1
ATOM 1631 N N . THR A 1 216 ? 3.544 5.603 -9.384 1.00 87.12 216 THR A N 1
ATOM 1632 C CA . THR A 1 216 ? 2.868 5.992 -10.630 1.00 87.12 216 THR A CA 1
ATOM 1633 C C . THR A 1 216 ? 1.511 6.648 -10.371 1.00 87.12 216 THR A C 1
ATOM 1635 O O . THR A 1 216 ? 0.866 6.437 -9.341 1.00 87.12 216 THR A O 1
ATOM 1638 N N . SER A 1 217 ? 1.048 7.455 -11.327 1.00 84.25 217 SER A N 1
ATOM 1639 C CA . SER A 1 217 ? -0.277 8.090 -11.291 1.00 84.25 217 SER A CA 1
ATOM 1640 C C . SER A 1 217 ? -1.405 7.181 -11.772 1.00 84.25 217 SER A C 1
ATOM 1642 O O . SER A 1 217 ? -2.555 7.620 -11.848 1.00 84.25 217 SER A O 1
ATOM 1644 N N . TYR A 1 218 ? -1.118 5.908 -12.061 1.00 84.19 218 TYR A N 1
ATOM 1645 C CA . TYR A 1 218 ? -2.145 4.945 -12.429 1.00 84.19 218 TYR A CA 1
ATOM 1646 C C . TYR A 1 218 ? -3.184 4.832 -11.304 1.00 84.19 218 TYR A C 1
ATOM 1648 O O . TYR A 1 218 ? -2.838 4.586 -10.148 1.00 84.19 218 TYR A O 1
ATOM 1656 N N . HIS A 1 219 ? -4.456 5.083 -11.631 1.00 85.00 219 HIS A N 1
ATOM 1657 C CA . HIS A 1 219 ? -5.552 5.244 -10.661 1.00 85.00 219 HIS A CA 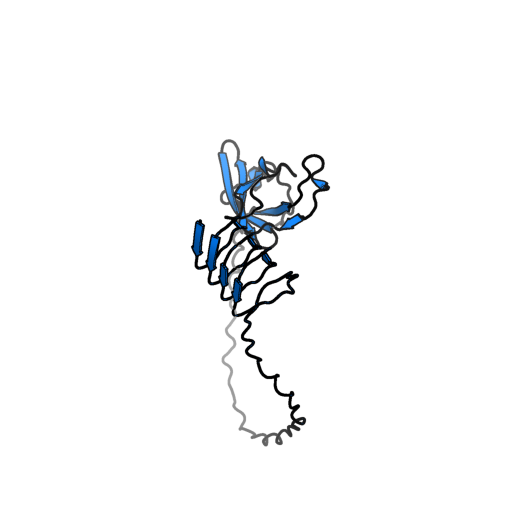1
ATOM 1658 C C . HIS A 1 219 ? -5.288 6.274 -9.547 1.00 85.00 219 HIS A C 1
ATOM 1660 O O . HIS A 1 219 ? -5.812 6.138 -8.445 1.00 85.00 219 HIS A O 1
ATOM 1666 N N . MET A 1 220 ? -4.478 7.302 -9.814 1.00 82.31 220 MET A N 1
ATOM 1667 C CA . MET A 1 220 ? -4.030 8.288 -8.823 1.00 82.31 220 MET A CA 1
ATOM 1668 C C . MET A 1 220 ? -3.245 7.666 -7.656 1.00 82.31 220 MET A C 1
ATOM 1670 O O . MET A 1 220 ? -3.211 8.235 -6.569 1.00 82.31 220 MET A O 1
ATOM 1674 N N . GLY A 1 221 ? -2.587 6.519 -7.857 1.00 79.81 221 GLY A N 1
ATOM 1675 C CA . GLY A 1 221 ? -1.875 5.800 -6.794 1.00 79.81 221 GLY A CA 1
ATOM 1676 C C . GLY A 1 221 ? -0.780 6.606 -6.082 1.00 79.81 221 GLY A C 1
ATOM 1677 O O . GLY A 1 221 ? -0.515 6.359 -4.907 1.00 79.81 221 GLY A O 1
ATOM 1678 N N . ASN A 1 222 ? -0.180 7.597 -6.746 1.00 84.50 222 ASN A N 1
ATOM 1679 C CA . ASN A 1 222 ? 0.811 8.504 -6.159 1.00 84.50 222 ASN A CA 1
ATOM 1680 C C . ASN A 1 222 ? 0.201 9.679 -5.366 1.00 84.50 222 ASN A C 1
ATOM 1682 O O . ASN A 1 222 ? 0.794 10.127 -4.390 1.00 84.50 222 ASN A O 1
ATOM 1686 N N . LYS A 1 223 ? -0.976 10.178 -5.765 1.00 87.88 223 LYS A N 1
ATOM 1687 C CA . LYS A 1 223 ? -1.638 11.346 -5.148 1.00 87.88 223 LYS A CA 1
ATOM 1688 C C . LYS A 1 223 ? -2.718 10.959 -4.129 1.00 87.88 223 LYS A C 1
ATOM 1690 O O . LYS A 1 223 ? -2.983 11.720 -3.205 1.00 87.88 223 LYS A O 1
ATOM 1695 N N . GLY A 1 224 ? -3.315 9.779 -4.279 1.00 88.69 224 GLY A N 1
ATOM 1696 C CA . GLY A 1 224 ? -4.451 9.293 -3.499 1.00 88.69 224 GLY A CA 1
ATOM 1697 C C . GLY A 1 224 ? -5.579 8.805 -4.401 1.00 88.69 224 GLY A C 1
ATOM 1698 O O . GLY A 1 224 ? -6.372 9.599 -4.899 1.00 88.69 224 GLY A O 1
ATOM 1699 N N . ALA A 1 225 ? -5.678 7.490 -4.576 1.00 91.81 225 ALA A N 1
ATOM 1700 C CA . ALA A 1 225 ? -6.778 6.839 -5.269 1.00 91.81 225 ALA A CA 1
ATOM 1701 C C . ALA A 1 225 ? -8.071 6.977 -4.457 1.00 91.81 225 ALA A C 1
ATOM 1703 O O . ALA A 1 225 ? -8.086 6.655 -3.266 1.00 91.81 225 ALA A O 1
ATOM 1704 N N . ARG A 1 226 ? -9.160 7.423 -5.096 1.00 89.25 226 ARG A N 1
ATOM 1705 C CA . ARG A 1 226 ? -10.486 7.492 -4.462 1.00 89.25 226 ARG A CA 1
ATOM 1706 C C . ARG A 1 226 ? -10.994 6.087 -4.155 1.00 89.25 226 ARG A C 1
ATOM 1708 O O . ARG A 1 226 ? -10.953 5.197 -5.011 1.00 89.25 226 ARG A O 1
ATOM 1715 N N . LEU A 1 227 ? -11.469 5.888 -2.930 1.00 89.62 227 LEU A N 1
ATOM 1716 C CA . LEU A 1 227 ? -11.993 4.598 -2.507 1.00 89.62 227 LEU A CA 1
ATOM 1717 C C . LEU A 1 227 ? -13.441 4.417 -2.955 1.00 89.62 227 LEU A C 1
ATOM 1719 O O . LEU A 1 227 ? -14.242 5.344 -2.917 1.00 89.62 227 LEU A O 1
ATOM 1723 N N . HIS A 1 228 ? -13.766 3.186 -3.338 1.00 86.38 228 HIS A N 1
ATOM 1724 C CA . HIS A 1 228 ? -15.119 2.776 -3.693 1.00 86.38 228 HIS A CA 1
ATOM 1725 C C . HIS A 1 228 ? -15.595 1.718 -2.705 1.00 86.38 228 HIS A C 1
ATOM 1727 O O . HIS A 1 228 ? -14.814 0.874 -2.246 1.00 86.38 228 HIS A O 1
ATOM 1733 N N . VAL A 1 229 ? -16.884 1.748 -2.374 1.00 87.00 229 VAL A N 1
ATOM 1734 C CA . VAL A 1 229 ? -17.460 0.760 -1.464 1.00 87.00 229 VAL A CA 1
ATOM 1735 C C . VAL A 1 229 ? -17.574 -0.574 -2.186 1.00 87.00 229 VAL A C 1
ATOM 1737 O O . VAL A 1 229 ? -18.369 -0.731 -3.104 1.00 87.00 229 VAL A O 1
ATOM 1740 N N . LYS A 1 230 ? -16.775 -1.548 -1.751 1.00 83.19 230 LYS A N 1
ATOM 1741 C CA . LYS A 1 230 ? -16.776 -2.889 -2.338 1.00 83.19 230 LYS A CA 1
ATOM 1742 C C . LYS A 1 230 ? -17.922 -3.764 -1.822 1.00 83.19 230 LYS A C 1
ATOM 1744 O O . LYS A 1 230 ? -18.491 -4.541 -2.575 1.00 83.19 230 LYS A O 1
ATOM 1749 N N . SER A 1 231 ? -18.213 -3.689 -0.528 1.00 82.81 231 SER A N 1
ATOM 1750 C CA . SER A 1 231 ? -19.216 -4.528 0.130 1.00 82.81 231 SER A CA 1
ATOM 1751 C C . SER A 1 231 ? -19.659 -3.891 1.440 1.00 82.81 231 SER A C 1
ATOM 1753 O O . SER A 1 231 ? -18.839 -3.292 2.139 1.00 82.81 231 SER A O 1
ATOM 1755 N N . LYS A 1 232 ? -20.933 -4.069 1.794 1.00 81.06 232 LYS A N 1
ATOM 1756 C CA . LYS A 1 232 ? -21.495 -3.710 3.098 1.00 81.06 232 LYS A CA 1
ATOM 1757 C C . LYS A 1 232 ? -22.135 -4.960 3.688 1.00 81.06 232 LYS A C 1
ATOM 1759 O O . LYS A 1 232 ? -22.943 -5.594 3.017 1.00 81.06 232 LYS A O 1
ATOM 1764 N N . THR A 1 233 ? -21.785 -5.308 4.918 1.00 75.44 233 THR A N 1
ATOM 1765 C CA . THR A 1 233 ? -22.472 -6.376 5.648 1.00 75.44 233 THR A CA 1
ATOM 1766 C C . THR A 1 233 ? -23.596 -5.729 6.446 1.00 75.44 233 THR A C 1
ATOM 1768 O O . THR A 1 233 ? -23.325 -4.843 7.258 1.00 75.44 233 THR A O 1
ATOM 1771 N N . LYS A 1 234 ? -24.847 -6.109 6.168 1.00 62.09 234 LYS A N 1
ATOM 1772 C CA . LYS A 1 234 ? -25.984 -5.742 7.020 1.00 62.09 234 LYS A CA 1
ATOM 1773 C C . LYS A 1 234 ? -25.944 -6.648 8.253 1.00 62.09 234 LYS A C 1
ATOM 1775 O O . LYS A 1 234 ? -25.653 -7.834 8.106 1.00 62.09 234 LYS A O 1
ATOM 1780 N N . TYR A 1 235 ? -26.143 -6.058 9.424 1.00 55.31 235 TYR A N 1
ATOM 1781 C CA . TYR A 1 235 ? -26.414 -6.789 10.659 1.00 55.31 235 TYR A CA 1
ATOM 1782 C C . TYR A 1 235 ? -27.919 -6.882 10.848 1.00 55.31 235 TYR A C 1
ATOM 1784 O O . TYR A 1 235 ? -28.590 -5.896 10.461 1.00 55.31 235 TYR A O 1
#

Sequence (235 aa):
SGEISSSTILLSLSTSSGEVSSSSLLLPLTTSTGKVSSTTILLPFSSSSGEISSSSLLLQLPTTTGKISTTTILSPPPPPKTYSPPYYYSSPPPPPKSYSPPYYYTSPPPPVSYPHPHPHPHPKPLVFKVVGKVYCYRCYDWTNPKKSHDKKHLKGAVVEVTCKAGDKTVKAYGKTKINGKYAITVEGYNYRKYGGEVCTAKLHAPPKGSPCNIPTSYHMGNKGARLHVKSKTKY

pLDDT: mean 71.87, std 18.04, range [36.47, 97.31]